Protein AF-A0A5Q4H325-F1 (afdb_monomer)

Nearest PDB structures (foldseek):
  3na7-assembly1_A  TM=5.866E-01  e=1.255E+00  Helicobacter pylori NCTC 11638
  4ilo-assembly1_A  TM=4.856E-01  e=7.295E-01  Chlamydia trachomatis L2/434/Bu
  8qbr-assembly1_A  TM=2.752E-01  e=8.131E-01  Nostoc punctiforme
  7zly-assembly1_A  TM=3.468E-01  e=6.054E+00  Homo sapiens

Secondary structure (DSSP, 8-state):
--------PPP--------------TTSSGGGTSSSS--BGGG--HHHHHHHHHHHHHHHHHHHHHHHHHHHHHHHHHHHHHH--SHHHHHHHHHHHHHHHHHHHHHHHHHHHHHHHHHHHHHHHHHHHTHHHHHHTT-HHHHTTSBHHHHHHHHHHHHHSSS--TTSHHHHHHHSTT---------STHHHHHHHHHHHHHHHHHHHHHHHHHHHHHHHHHHHHHHHHHHHHHHHHHHHHT----PPPP-PPPPPPPPP--

Sequence (262 aa):
MVLDSFRFREPISNAAFPQFSEGCVTMGLLSNLFGKKQRTLKDLTTDDLRREQLGLQQEQLRLDRELERLDKDESQLKNEYAEASTPTQKKSIARKIQDLRTRRLGAETRVSYLQKMLRSVNGFLLIKENMAFFDKMGVASALARMDMSEIEAFINDATVEGALQQDKLAALLQAVDDGVTTISESATDGSLDELMAELDGEVTQQTVSAGTETDRDLSEVMSELDAAISHGAQAARQAQGQRPPVAARPTTPPATEPEKEG

Radius of gyration: 35.62 Å; Cα contacts (8 Å, |Δi|>4): 91; chains: 1; bounding box: 96×87×91 Å

pLDDT: mean 72.02, std 18.93, range [36.84, 98.12]

Foldseek 3Di:
DDDDDPPDDDDDPDDPDPPPPPPPVPVPLCCVVPNDDQDFLVNDDLVSLVVVLVVLVVVLVVLVVVLVVLVVVLVVLLVVLLVDPDPVSNLVSLVVNVVSVVVNVVSVVVNVVSVLVSQLSVLSSVCVVCLVVCVVVVNNVVSRPDTSVRSSVVSCVVVVVVDDDPPCVVVVVVVVVVDDDDDDDDDDPVVSVVSSVVSVVVSVVVVVVVVPPVVVVVVVVVVVVVVVVVVVVVVVVVVVVPDDPDDDDDDDDDDDDDDDDD

Solvent-accessible surface area (backbone atoms only — not comparable to full-atom values): 16160 Å² total; per-residue (Å²): 142,86,82,87,83,81,79,80,76,77,78,80,74,80,71,77,72,76,80,72,73,83,71,83,61,78,75,61,63,56,46,73,71,70,40,98,56,93,49,37,61,76,80,57,53,73,65,59,48,53,52,48,47,52,51,51,50,54,52,44,55,51,46,52,54,50,46,57,48,51,55,51,54,44,54,50,48,52,52,52,38,67,69,42,89,44,73,69,56,32,53,57,42,51,50,53,44,52,54,49,54,55,52,43,52,56,47,53,53,50,45,56,52,48,53,53,50,48,50,47,45,51,45,52,48,53,52,60,77,40,39,76,56,29,51,75,70,67,47,37,72,56,59,55,68,38,47,56,67,58,51,42,50,51,47,48,54,62,61,74,55,80,60,96,63,87,78,54,66,70,57,51,69,68,56,62,81,79,67,88,84,88,89,88,85,90,89,58,84,73,57,57,62,54,48,49,53,52,51,56,49,50,49,54,52,53,55,54,54,66,68,56,49,69,73,51,53,56,58,51,53,50,53,52,50,53,52,52,53,53,50,52,55,52,53,53,53,55,56,66,75,64,67,72,83,81,75,82,79,83,86,81,82,87,84,83,83,84,81,90,83,131

Mean predicted aligned error: 17.65 Å

Structure (mmCIF, N/CA/C/O backbone):
data_AF-A0A5Q4H325-F1
#
_entry.id   AF-A0A5Q4H325-F1
#
loop_
_atom_site.group_PDB
_atom_site.id
_atom_site.type_symbol
_atom_site.label_atom_id
_atom_site.label_alt_id
_atom_site.label_comp_id
_atom_site.label_asym_id
_atom_site.label_entity_id
_atom_site.label_seq_id
_atom_site.pdbx_PDB_ins_code
_atom_site.Cartn_x
_atom_site.Cartn_y
_atom_site.Cartn_z
_atom_site.occupancy
_atom_site.B_iso_or_equiv
_atom_site.auth_seq_id
_atom_site.auth_comp_id
_atom_site.auth_asym_id
_atom_site.auth_atom_id
_atom_site.pdbx_PDB_model_num
ATOM 1 N N . MET A 1 1 ? -25.903 -18.027 53.099 1.00 45.84 1 MET A N 1
ATOM 2 C CA . MET A 1 1 ? -24.504 -18.460 52.910 1.00 45.84 1 MET A CA 1
ATOM 3 C C . MET A 1 1 ? -24.496 -19.553 51.855 1.00 45.84 1 MET A C 1
ATOM 5 O O . MET A 1 1 ? -24.744 -20.702 52.182 1.00 45.84 1 MET A O 1
ATOM 9 N N . VAL A 1 2 ? -24.316 -19.176 50.590 1.00 44.31 2 VAL A N 1
ATOM 10 C CA . VAL A 1 2 ? -24.057 -20.102 49.479 1.00 44.31 2 VAL A CA 1
ATOM 11 C C . VAL A 1 2 ? -22.873 -19.486 48.751 1.00 44.31 2 VAL A C 1
ATOM 13 O O . VAL A 1 2 ? -23.011 -18.459 48.093 1.00 44.31 2 VAL A O 1
ATOM 16 N N . LEU A 1 3 ? -21.697 -20.027 49.043 1.00 51.56 3 LEU A N 1
ATOM 17 C CA . LEU A 1 3 ? -20.430 -19.675 48.422 1.00 51.56 3 LEU A CA 1
ATOM 18 C C . LEU A 1 3 ? -20.169 -20.639 47.262 1.00 51.56 3 LEU A C 1
ATOM 20 O O . LEU A 1 3 ? -20.598 -21.789 47.293 1.00 51.56 3 LEU A O 1
ATOM 24 N N . ASP A 1 4 ? -19.408 -20.123 46.305 1.00 49.72 4 ASP A N 1
ATOM 25 C CA . ASP A 1 4 ? -18.628 -20.833 45.297 1.00 49.72 4 ASP A CA 1
ATOM 26 C C . ASP A 1 4 ? -19.334 -21.433 44.083 1.00 49.72 4 ASP A C 1
ATOM 28 O O . ASP A 1 4 ? -19.726 -22.594 44.017 1.00 49.72 4 ASP A O 1
ATOM 32 N N . SER A 1 5 ? -19.315 -20.631 43.018 1.00 47.16 5 SER A N 1
ATOM 33 C CA . SER A 1 5 ? -19.081 -21.110 41.653 1.00 47.16 5 SER A CA 1
ATOM 34 C C . SER A 1 5 ? -18.352 -20.030 40.843 1.00 47.16 5 SER A C 1
ATOM 36 O O . SER A 1 5 ? -18.839 -19.553 39.821 1.00 47.16 5 SER A O 1
ATOM 38 N N . PHE A 1 6 ? -17.165 -19.624 41.307 1.00 51.38 6 PHE A N 1
ATOM 39 C CA . PHE A 1 6 ? -16.204 -18.890 40.480 1.00 51.38 6 PHE A CA 1
ATOM 40 C C . PHE A 1 6 ? -15.550 -19.885 39.511 1.00 51.38 6 PHE A C 1
ATOM 42 O O . PHE A 1 6 ? -14.586 -20.572 39.843 1.00 51.38 6 PHE A O 1
ATOM 49 N N . ARG A 1 7 ? -16.111 -20.000 38.301 1.00 49.94 7 ARG A N 1
ATOM 50 C CA . ARG A 1 7 ? -15.467 -20.712 37.192 1.00 49.94 7 ARG A CA 1
ATOM 51 C C . ARG A 1 7 ? -14.241 -19.917 36.747 1.00 49.94 7 ARG A C 1
ATOM 53 O O . ARG A 1 7 ? -14.353 -18.910 36.054 1.00 49.94 7 ARG A O 1
ATOM 60 N N . PHE A 1 8 ? -13.080 -20.391 37.179 1.00 51.56 8 PHE A N 1
ATOM 61 C CA . PHE A 1 8 ? -11.765 -19.962 36.727 1.00 51.56 8 PHE A CA 1
ATOM 62 C C . PHE A 1 8 ? -11.641 -20.293 35.230 1.00 51.56 8 PHE A C 1
ATOM 64 O O . PHE A 1 8 ? -11.564 -21.457 34.842 1.00 51.56 8 PHE A O 1
ATOM 71 N N . ARG A 1 9 ? -11.734 -19.264 34.383 1.00 50.47 9 ARG A N 1
ATOM 72 C CA . ARG A 1 9 ? -11.561 -19.351 32.928 1.00 50.47 9 ARG A CA 1
ATOM 73 C C . ARG A 1 9 ? -10.075 -19.589 32.660 1.00 50.47 9 ARG A C 1
ATOM 75 O O . ARG A 1 9 ? -9.246 -18.791 33.091 1.00 50.47 9 ARG A O 1
ATOM 82 N N . GLU A 1 10 ? -9.752 -20.710 32.021 1.00 48.09 10 GLU A N 1
ATOM 83 C CA . GLU A 1 10 ? -8.377 -21.102 31.710 1.00 48.09 10 GLU A CA 1
ATOM 84 C C . GLU A 1 10 ? -7.638 -20.005 30.920 1.00 48.09 10 GLU A C 1
ATOM 86 O O . GLU A 1 10 ? -8.245 -19.348 30.065 1.00 48.09 10 GLU A O 1
ATOM 91 N N . PRO A 1 11 ? -6.335 -19.791 31.182 1.00 53.06 11 PRO A N 1
ATOM 92 C CA . PRO A 1 11 ? -5.521 -18.898 30.377 1.00 53.06 11 PRO A CA 1
ATOM 93 C C . PRO A 1 11 ? -5.410 -19.477 28.967 1.00 53.06 11 PRO A C 1
ATOM 95 O O . PRO A 1 11 ? -4.981 -20.615 28.782 1.00 53.06 11 PRO A O 1
ATOM 98 N N . ILE A 1 12 ? -5.810 -18.679 27.977 1.00 56.75 12 ILE A N 1
ATOM 99 C CA . ILE A 1 12 ? -5.667 -18.997 26.558 1.00 56.75 12 ILE A CA 1
ATOM 100 C C . ILE A 1 12 ? -4.198 -19.341 26.322 1.00 56.75 12 ILE A C 1
ATOM 102 O O . ILE A 1 12 ? -3.308 -18.502 26.477 1.00 56.75 12 ILE A O 1
ATOM 106 N N . SER A 1 13 ? -3.974 -20.618 26.020 1.00 46.94 13 SER A N 1
ATOM 107 C CA . SER A 1 13 ? -2.679 -21.176 25.681 1.00 46.94 13 SER A CA 1
ATOM 108 C C . SER A 1 13 ? -2.047 -20.319 24.593 1.00 46.94 13 SER A C 1
ATOM 110 O O . SER A 1 13 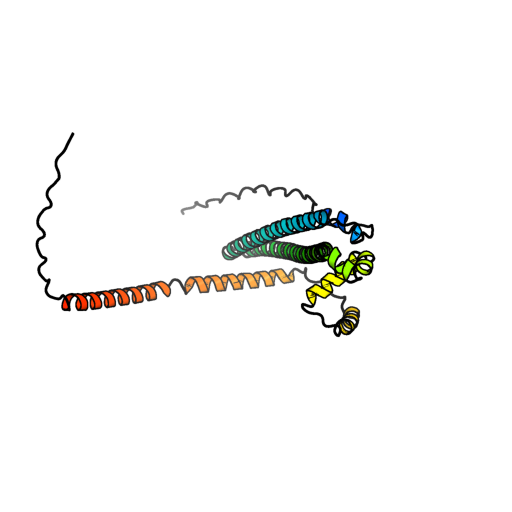? -2.670 -20.029 23.571 1.00 46.94 13 SER A O 1
ATOM 112 N N . ASN A 1 14 ? -0.825 -19.886 24.880 1.00 47.53 14 ASN A N 1
ATOM 113 C CA . ASN A 1 14 ? 0.045 -19.072 24.056 1.00 47.53 14 ASN A CA 1
ATOM 114 C C . ASN A 1 14 ? 0.207 -19.761 22.692 1.00 47.53 14 ASN A C 1
ATOM 116 O O . ASN A 1 14 ? 1.053 -20.641 22.527 1.00 47.53 14 ASN A O 1
ATOM 120 N N . ALA A 1 15 ? -0.670 -19.427 21.742 1.00 43.47 15 ALA A N 1
ATOM 121 C CA . ALA A 1 15 ? -0.578 -19.907 20.379 1.00 43.47 15 ALA A CA 1
ATOM 122 C C . ALA A 1 15 ? 0.782 -19.458 19.861 1.00 43.47 15 ALA A C 1
ATOM 124 O O . ALA A 1 15 ? 1.070 -18.262 19.808 1.00 43.47 15 ALA A O 1
ATOM 125 N N . ALA A 1 16 ? 1.628 -20.443 19.567 1.00 42.81 16 ALA A N 1
ATOM 126 C CA . ALA A 1 16 ? 2.930 -20.255 18.973 1.00 42.81 16 ALA A CA 1
ATOM 127 C C . ALA A 1 16 ? 2.788 -19.263 17.818 1.00 42.81 16 ALA A C 1
ATOM 129 O O . ALA A 1 16 ? 2.210 -19.583 16.778 1.00 42.81 16 ALA A O 1
ATOM 130 N N . PHE A 1 17 ? 3.279 -18.041 18.041 1.00 42.19 17 PHE A N 1
ATOM 131 C CA . PHE A 1 17 ? 3.489 -17.081 16.976 1.00 42.19 17 PHE A CA 1
ATOM 132 C C . PHE A 1 17 ? 4.290 -17.826 15.910 1.00 42.19 17 PHE A C 1
ATOM 134 O O . PHE A 1 17 ? 5.379 -18.318 16.233 1.00 42.19 17 PHE A O 1
ATOM 141 N N . PRO A 1 18 ? 3.777 -17.976 14.676 1.00 40.38 18 PRO A N 1
ATOM 142 C CA . PRO A 1 18 ? 4.607 -18.479 13.605 1.00 40.38 18 PRO A CA 1
ATOM 143 C C . PRO A 1 18 ? 5.805 -17.541 13.556 1.00 40.38 18 PRO A C 1
ATOM 145 O O . PRO A 1 18 ? 5.645 -16.331 13.378 1.00 40.38 18 PRO A O 1
ATOM 148 N N . GLN A 1 19 ? 6.991 -18.097 13.802 1.00 40.69 19 GLN A N 1
ATOM 149 C CA . GLN A 1 19 ? 8.242 -17.446 13.469 1.00 40.69 19 GLN A CA 1
ATOM 150 C C . GLN A 1 19 ? 8.173 -17.211 11.964 1.00 40.69 19 GLN A C 1
ATOM 152 O O . GLN A 1 19 ? 8.487 -18.091 11.164 1.00 40.69 19 GLN A O 1
ATOM 157 N N . PHE A 1 20 ? 7.659 -16.044 11.580 1.00 38.12 20 PHE A N 1
ATOM 158 C CA . PHE A 1 20 ? 7.877 -15.491 10.265 1.00 38.12 20 PHE A CA 1
ATOM 159 C C . PHE A 1 20 ? 9.385 -15.380 10.174 1.00 38.12 20 PHE A C 1
ATOM 161 O O . PHE A 1 20 ? 9.987 -14.506 10.793 1.00 38.12 20 PHE A O 1
ATOM 168 N N . SER A 1 21 ? 9.998 -16.347 9.490 1.00 37.94 21 SER A N 1
ATOM 169 C CA . SER A 1 21 ? 11.382 -16.230 9.091 1.00 37.94 21 SER A CA 1
ATOM 170 C C . SER A 1 21 ? 11.484 -14.876 8.413 1.00 37.94 21 SER A C 1
ATOM 172 O O . SER A 1 21 ? 10.824 -14.650 7.394 1.00 37.94 21 SER A O 1
ATOM 174 N N . GLU A 1 22 ? 12.264 -13.982 9.007 1.00 41.25 22 GLU A N 1
ATOM 175 C CA . GLU A 1 22 ? 12.741 -12.755 8.396 1.00 41.25 22 GLU A CA 1
ATOM 176 C C . GLU A 1 22 ? 13.639 -13.141 7.214 1.00 41.25 22 GLU A C 1
ATOM 178 O O . GLU A 1 22 ? 14.857 -12.986 7.213 1.00 41.25 22 GLU A O 1
ATOM 183 N N . GLY A 1 23 ? 13.022 -13.702 6.178 1.00 39.81 23 GLY A N 1
ATOM 184 C CA . GLY A 1 23 ? 13.547 -13.674 4.839 1.00 39.81 23 GLY A CA 1
ATOM 185 C C . GLY A 1 23 ? 13.467 -12.225 4.406 1.00 39.81 23 GLY A C 1
ATOM 186 O O . GLY A 1 23 ? 12.484 -11.803 3.804 1.00 39.81 23 GLY A O 1
ATOM 187 N N . CYS A 1 24 ? 14.503 -11.462 4.742 1.00 39.94 24 CYS A N 1
ATOM 188 C CA . CYS A 1 24 ? 14.880 -10.236 4.061 1.00 39.94 24 CYS A CA 1
ATOM 189 C C . CYS A 1 24 ? 15.140 -10.580 2.579 1.00 39.94 24 CYS A C 1
ATOM 191 O O . CYS A 1 24 ? 16.276 -10.733 2.144 1.00 39.94 24 CYS A O 1
ATOM 193 N N . VAL A 1 25 ? 14.072 -10.822 1.814 1.00 46.31 25 VAL A N 1
ATOM 194 C CA . VAL A 1 25 ? 14.118 -11.153 0.380 1.00 46.31 25 VAL A CA 1
ATOM 195 C C . VAL A 1 25 ? 13.892 -9.892 -0.464 1.00 46.31 25 VAL A C 1
ATOM 197 O O . VAL A 1 25 ? 14.262 -9.845 -1.632 1.00 46.31 25 VAL A O 1
ATOM 200 N N . THR A 1 26 ? 13.376 -8.812 0.122 1.00 47.59 26 THR A N 1
ATOM 201 C CA . THR A 1 26 ? 12.866 -7.658 -0.63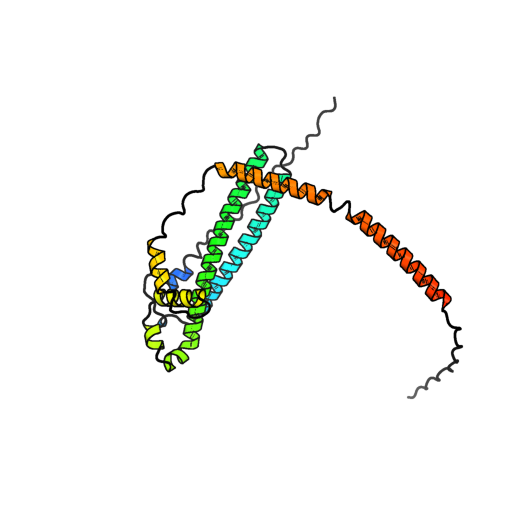4 1.00 47.59 26 THR A CA 1
ATOM 202 C C . THR A 1 26 ? 13.876 -6.545 -0.908 1.00 47.59 26 THR A C 1
ATOM 204 O O . THR A 1 26 ? 13.656 -5.753 -1.815 1.00 47.59 26 THR A O 1
ATOM 207 N N . MET A 1 27 ? 15.031 -6.508 -0.235 1.00 49.75 27 MET A N 1
ATOM 208 C CA . MET A 1 27 ? 16.091 -5.530 -0.554 1.00 49.75 27 MET A CA 1
ATOM 209 C C . MET A 1 27 ? 17.055 -6.002 -1.666 1.00 49.75 27 MET A C 1
ATOM 211 O O . MET A 1 27 ? 17.893 -5.228 -2.136 1.00 49.75 27 MET A O 1
ATOM 215 N N . GLY A 1 28 ? 16.960 -7.268 -2.097 1.00 46.56 28 GLY A N 1
ATOM 216 C CA . GLY A 1 28 ? 17.904 -7.908 -3.029 1.00 46.56 28 GLY A CA 1
ATOM 217 C C . GLY A 1 28 ? 17.515 -7.894 -4.513 1.00 46.56 28 GLY A C 1
ATOM 218 O O . GLY A 1 28 ? 18.368 -8.137 -5.365 1.00 46.56 28 GLY A O 1
ATOM 219 N N . LEU A 1 29 ? 16.244 -7.643 -4.844 1.00 52.00 29 LEU A N 1
ATOM 220 C CA . LEU A 1 29 ? 15.755 -7.757 -6.227 1.00 52.00 29 LEU A CA 1
ATOM 221 C C . LEU A 1 29 ? 16.108 -6.517 -7.061 1.00 52.00 29 LEU A C 1
ATOM 223 O O . LEU A 1 29 ? 16.758 -6.624 -8.100 1.00 52.00 29 LEU A O 1
ATOM 227 N N . LEU A 1 30 ? 15.850 -5.326 -6.524 1.00 52.78 30 LEU A N 1
ATOM 228 C CA . LEU A 1 30 ? 16.148 -4.068 -7.212 1.00 52.78 30 LEU A CA 1
ATOM 229 C C . LEU A 1 30 ? 17.603 -3.630 -7.088 1.00 52.78 30 LEU A C 1
ATOM 231 O O . LEU A 1 30 ? 18.100 -2.914 -7.950 1.00 52.78 30 LEU A O 1
ATOM 235 N N . SER A 1 31 ? 18.334 -4.093 -6.074 1.00 55.50 31 SER A N 1
ATOM 236 C CA . SER A 1 31 ? 19.778 -3.845 -5.979 1.00 55.50 31 SER A CA 1
ATOM 237 C C . SER A 1 31 ? 20.565 -4.532 -7.102 1.00 55.50 31 SER A C 1
ATOM 239 O O . SER A 1 31 ? 21.676 -4.111 -7.408 1.00 55.50 31 SER A O 1
ATOM 241 N N . ASN A 1 32 ? 19.984 -5.512 -7.798 1.00 57.19 32 ASN A N 1
ATOM 242 C CA . ASN A 1 32 ? 20.577 -6.076 -9.012 1.00 57.19 32 ASN A CA 1
ATOM 243 C C . ASN A 1 32 ? 20.232 -5.294 -10.291 1.00 57.19 32 ASN A C 1
ATOM 245 O O . ASN A 1 32 ? 20.981 -5.373 -11.267 1.00 57.19 32 ASN A O 1
ATOM 249 N N . LEU A 1 33 ? 19.136 -4.531 -10.281 1.00 58.84 33 LEU A N 1
ATOM 250 C CA . LEU A 1 33 ? 18.665 -3.707 -11.399 1.00 58.84 33 LEU A CA 1
ATOM 251 C C . LEU A 1 33 ? 19.206 -2.269 -11.345 1.00 58.84 33 LEU A C 1
ATOM 253 O O . LEU A 1 33 ? 19.631 -1.742 -12.369 1.00 58.84 33 LEU A O 1
ATOM 257 N N . PHE A 1 34 ? 19.278 -1.688 -10.147 1.00 59.38 34 PHE A N 1
ATOM 258 C CA . PH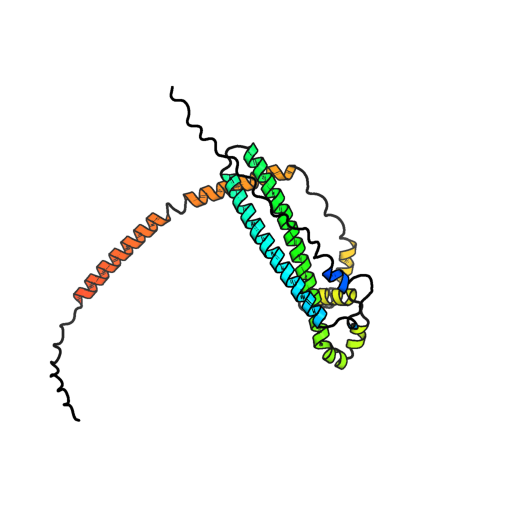E A 1 34 ? 19.684 -0.304 -9.871 1.00 59.38 34 PHE A CA 1
ATOM 259 C C . PHE A 1 34 ? 20.952 -0.193 -9.001 1.00 59.38 34 PHE A C 1
ATOM 261 O O . PHE A 1 34 ? 21.350 0.899 -8.599 1.00 59.38 34 PHE A O 1
ATOM 268 N N . GLY A 1 35 ? 21.606 -1.302 -8.644 1.00 55.88 35 GLY A N 1
ATOM 269 C CA . GLY A 1 35 ? 22.767 -1.252 -7.753 1.00 55.88 35 GLY A CA 1
ATOM 270 C C . GLY A 1 35 ? 24.055 -0.790 -8.431 1.00 55.88 35 GLY A C 1
ATOM 271 O O . GLY A 1 35 ? 24.443 -1.364 -9.440 1.00 55.88 35 GLY A O 1
ATOM 272 N N . LYS A 1 36 ? 24.742 0.174 -7.787 1.00 54.69 36 LYS A N 1
ATOM 273 C CA . LYS A 1 36 ? 26.154 0.661 -7.854 1.00 54.69 36 LYS A CA 1
ATOM 274 C C . LYS A 1 36 ? 26.867 0.833 -9.208 1.00 54.69 36 LYS A C 1
ATOM 276 O O . LYS A 1 36 ? 27.845 1.573 -9.264 1.00 54.69 36 LYS A O 1
ATOM 281 N N . LYS A 1 37 ? 26.442 0.184 -10.284 1.00 58.38 37 LYS A N 1
ATOM 282 C CA . LYS A 1 37 ? 26.903 0.406 -11.651 1.00 58.38 37 LYS A CA 1
ATOM 283 C C . LYS A 1 37 ? 25.748 1.047 -12.398 1.00 58.38 37 LYS A C 1
ATOM 285 O O . LYS A 1 37 ? 24.668 0.469 -12.428 1.00 58.38 37 LYS A O 1
ATOM 290 N N . GLN A 1 38 ? 26.001 2.214 -12.981 1.00 63.03 38 GLN A N 1
ATOM 291 C CA . GLN A 1 38 ? 25.084 2.907 -13.882 1.00 63.03 38 GLN A CA 1
ATOM 292 C C . GLN A 1 38 ? 24.761 1.981 -15.063 1.00 63.03 38 GLN A C 1
ATOM 294 O O . GLN A 1 38 ? 25.502 1.938 -16.045 1.00 63.03 38 GLN A O 1
ATOM 299 N N . ARG A 1 39 ? 23.726 1.146 -14.922 1.00 69.88 39 ARG A N 1
ATOM 300 C CA . ARG A 1 39 ? 23.228 0.305 -16.009 1.00 69.88 39 ARG A CA 1
ATOM 301 C C . ARG A 1 39 ? 22.447 1.198 -16.949 1.00 69.88 39 ARG A C 1
ATOM 303 O O . ARG A 1 39 ? 21.641 2.017 -16.515 1.00 69.88 39 ARG A O 1
ATOM 310 N N . THR A 1 40 ? 22.704 1.032 -18.234 1.00 76.56 40 THR A N 1
ATOM 311 C CA . THR A 1 40 ? 21.966 1.753 -19.265 1.00 76.56 40 THR A CA 1
ATOM 312 C C . THR A 1 40 ? 20.776 0.922 -19.715 1.00 76.56 40 THR A C 1
ATOM 314 O O . THR A 1 40 ? 20.748 -0.301 -19.547 1.00 76.56 40 THR A O 1
ATOM 317 N N . LEU A 1 41 ? 19.810 1.562 -20.373 1.00 74.56 41 LEU A N 1
ATOM 318 C CA . LEU A 1 41 ? 18.655 0.876 -20.950 1.00 74.56 41 LEU A CA 1
ATOM 319 C C . LEU A 1 41 ? 19.068 -0.290 -21.874 1.00 74.56 41 LEU A C 1
ATOM 321 O O . LEU A 1 41 ? 18.334 -1.262 -22.018 1.00 74.56 41 LEU A O 1
ATOM 325 N N . LYS A 1 42 ? 20.253 -0.241 -22.493 1.00 78.31 42 LYS A N 1
ATOM 326 C CA . LYS A 1 42 ? 20.770 -1.308 -23.365 1.00 78.31 42 LYS A CA 1
ATOM 327 C C . LYS A 1 42 ? 21.068 -2.614 -22.636 1.00 78.31 42 LYS A C 1
ATOM 329 O O . LYS A 1 42 ? 20.844 -3.668 -23.222 1.00 78.31 42 LYS A O 1
ATOM 334 N N . ASP A 1 43 ? 21.505 -2.541 -21.384 1.00 82.06 43 ASP A N 1
ATOM 335 C CA . ASP A 1 43 ? 21.924 -3.707 -20.597 1.00 82.06 43 ASP A CA 1
ATOM 336 C C . ASP A 1 43 ? 20.733 -4.526 -20.075 1.00 82.06 43 ASP A C 1
ATOM 338 O O . ASP A 1 43 ? 20.904 -5.627 -19.557 1.00 82.06 43 ASP A O 1
ATOM 342 N N . LEU A 1 44 ? 19.519 -3.986 -20.207 1.00 83.56 44 LEU A N 1
ATOM 343 C CA . LEU A 1 44 ? 18.280 -4.583 -19.724 1.00 83.56 44 LEU A CA 1
ATOM 344 C C . LEU A 1 44 ? 17.576 -5.375 -20.813 1.00 83.56 44 LEU A C 1
ATOM 346 O O . LEU A 1 44 ? 17.233 -4.839 -21.874 1.00 83.56 44 LEU A O 1
ATOM 350 N N . THR A 1 45 ? 17.307 -6.645 -20.530 1.00 89.75 45 THR A N 1
ATOM 351 C CA . THR A 1 45 ? 16.451 -7.464 -21.387 1.00 89.75 45 THR A CA 1
ATOM 352 C C . THR A 1 45 ? 14.979 -7.251 -21.027 1.00 89.75 45 THR A C 1
ATOM 354 O O . THR A 1 45 ? 14.634 -6.884 -19.902 1.00 89.75 45 THR A O 1
ATOM 357 N N . THR A 1 46 ? 14.085 -7.473 -21.992 1.00 91.94 46 THR A N 1
ATOM 358 C CA . THR A 1 46 ? 12.633 -7.450 -21.744 1.00 91.94 46 THR A CA 1
ATOM 359 C C . THR A 1 46 ? 12.213 -8.518 -20.739 1.00 91.94 46 THR A C 1
ATOM 361 O O . THR A 1 46 ? 11.284 -8.301 -19.966 1.00 91.94 46 THR A O 1
ATOM 364 N N . ASP A 1 47 ? 12.909 -9.654 -20.727 1.00 91.56 47 ASP A N 1
ATOM 365 C CA . ASP A 1 47 ? 12.607 -10.771 -19.836 1.00 91.56 47 ASP A CA 1
ATOM 366 C C . ASP A 1 47 ? 12.984 -10.450 -18.386 1.00 91.56 47 ASP A C 1
ATOM 368 O O . ASP A 1 47 ? 12.209 -10.755 -17.479 1.00 91.56 47 ASP A O 1
ATOM 372 N N . ASP A 1 48 ? 14.104 -9.752 -18.163 1.00 89.75 48 ASP A N 1
ATOM 373 C CA . ASP A 1 48 ? 14.485 -9.262 -16.831 1.00 89.75 48 ASP A CA 1
ATOM 374 C C . ASP A 1 48 ? 13.441 -8.280 -16.280 1.00 89.75 48 ASP A C 1
ATOM 376 O O . ASP A 1 48 ? 13.027 -8.399 -15.126 1.00 89.75 48 ASP A O 1
ATOM 380 N N . LEU A 1 49 ? 12.960 -7.351 -17.116 1.00 89.69 49 LEU A N 1
ATOM 381 C CA . LEU A 1 49 ? 11.924 -6.388 -16.726 1.00 89.69 49 LEU A CA 1
ATOM 382 C C . LEU A 1 49 ? 10.587 -7.073 -16.404 1.00 89.69 49 LEU A C 1
ATOM 384 O O . LEU A 1 49 ? 9.946 -6.725 -15.415 1.00 89.69 49 LEU A O 1
ATOM 388 N N . ARG A 1 50 ? 10.172 -8.074 -17.194 1.00 92.94 50 ARG A N 1
ATOM 389 C CA . ARG A 1 50 ? 8.950 -8.858 -16.921 1.00 92.94 50 ARG A CA 1
ATOM 390 C C . ARG A 1 50 ? 9.072 -9.693 -15.652 1.00 92.94 50 ARG A C 1
ATOM 392 O O . ARG A 1 50 ? 8.112 -9.801 -14.891 1.00 92.94 50 ARG A O 1
ATOM 399 N N . ARG A 1 51 ? 10.248 -10.274 -15.405 1.00 93.69 51 ARG A N 1
ATOM 400 C CA . ARG A 1 51 ? 10.521 -11.013 -14.170 1.00 93.69 51 ARG A CA 1
ATOM 401 C C . ARG A 1 51 ? 10.412 -10.101 -12.951 1.00 93.69 51 ARG A C 1
ATOM 403 O O . ARG A 1 51 ? 9.790 -10.497 -11.968 1.00 93.69 51 ARG A O 1
ATOM 410 N N . GLU A 1 52 ? 10.978 -8.899 -13.025 1.00 90.69 52 GLU A N 1
ATOM 411 C CA . GLU A 1 52 ? 10.882 -7.927 -11.936 1.00 90.69 52 GLU A CA 1
ATOM 412 C C . GLU A 1 52 ? 9.442 -7.457 -11.726 1.00 90.69 52 GLU A C 1
ATOM 414 O O . GLU A 1 52 ? 8.957 -7.452 -10.599 1.00 90.69 52 GLU A O 1
ATOM 419 N N . GLN A 1 53 ? 8.723 -7.143 -12.808 1.00 92.81 53 GLN A N 1
ATOM 420 C CA . GLN A 1 53 ? 7.306 -6.781 -12.751 1.00 92.81 53 GLN A CA 1
ATOM 421 C C . GLN A 1 53 ? 6.488 -7.843 -12.002 1.00 92.81 53 GLN A C 1
ATOM 423 O O . GLN A 1 53 ? 5.707 -7.507 -11.113 1.00 92.81 53 GLN A O 1
ATOM 428 N N . LEU A 1 54 ? 6.699 -9.125 -12.322 1.00 95.00 54 LEU A N 1
ATOM 429 C CA . LEU A 1 54 ? 6.016 -10.230 -11.652 1.00 95.00 54 LEU A CA 1
ATOM 430 C C . LEU A 1 54 ? 6.396 -10.324 -10.167 1.00 95.00 54 LEU A C 1
ATOM 432 O O . LEU A 1 54 ? 5.524 -10.544 -9.328 1.00 95.00 54 LEU A O 1
ATOM 436 N N . GLY A 1 55 ? 7.676 -10.136 -9.832 1.00 93.06 55 GLY A N 1
ATOM 437 C CA . GLY A 1 55 ? 8.148 -10.110 -8.445 1.00 93.06 55 GLY A CA 1
ATOM 438 C C . GLY A 1 55 ? 7.499 -8.988 -7.630 1.00 93.06 55 GLY A C 1
ATOM 439 O O . GLY A 1 55 ? 6.973 -9.236 -6.544 1.00 93.06 55 GLY A O 1
ATOM 440 N N . LEU A 1 56 ? 7.450 -7.776 -8.188 1.00 92.81 56 LEU A N 1
ATOM 441 C CA . LEU A 1 56 ? 6.805 -6.618 -7.567 1.00 92.81 56 LEU A CA 1
ATOM 442 C C . LEU A 1 56 ? 5.293 -6.825 -7.382 1.00 92.81 56 LEU A C 1
ATOM 444 O O . LEU A 1 56 ? 4.757 -6.482 -6.330 1.00 92.81 56 LEU A O 1
ATOM 448 N N . GLN A 1 57 ? 4.605 -7.432 -8.357 1.00 95.06 57 GLN A N 1
ATOM 449 C CA . GLN A 1 57 ? 3.178 -7.768 -8.247 1.00 95.06 57 GLN A CA 1
ATOM 450 C C . GLN A 1 57 ? 2.904 -8.805 -7.152 1.00 95.06 57 GLN A C 1
ATOM 452 O O . GLN A 1 57 ? 1.947 -8.667 -6.391 1.00 95.06 57 GLN A O 1
ATOM 457 N N . GLN A 1 58 ? 3.735 -9.845 -7.051 1.00 96.50 58 GLN A N 1
ATOM 458 C CA . GLN A 1 58 ? 3.600 -10.854 -5.998 1.00 96.50 58 GLN A CA 1
ATOM 459 C C . GLN A 1 58 ? 3.804 -10.248 -4.609 1.00 96.50 58 GLN A C 1
ATOM 461 O O . GLN A 1 58 ? 3.058 -10.569 -3.683 1.00 96.50 58 GLN A O 1
ATOM 466 N N . GLU A 1 59 ? 4.779 -9.353 -4.473 1.00 94.06 59 GLU A N 1
ATOM 467 C CA . GLU A 1 59 ? 5.039 -8.660 -3.216 1.00 94.06 59 GLU A CA 1
ATOM 468 C C . GLU A 1 59 ? 3.908 -7.689 -2.852 1.00 94.06 59 GLU A C 1
ATOM 470 O O . GLU A 1 59 ? 3.502 -7.632 -1.691 1.00 94.06 59 GLU A O 1
ATOM 475 N N . GLN A 1 60 ? 3.329 -6.994 -3.836 1.00 94.19 60 GLN A N 1
ATOM 476 C CA . GLN A 1 60 ? 2.138 -6.171 -3.619 1.00 94.19 60 GLN A CA 1
ATOM 477 C C . GLN A 1 60 ? 0.976 -7.023 -3.090 1.00 94.19 60 GLN A C 1
ATOM 479 O O . GLN A 1 60 ? 0.429 -6.715 -2.036 1.00 94.19 60 GLN A O 1
ATOM 484 N N . LEU A 1 61 ? 0.675 -8.156 -3.738 1.00 97.12 61 LEU A N 1
ATOM 485 C CA . LEU A 1 61 ? -0.364 -9.087 -3.276 1.00 97.12 61 LEU A CA 1
ATOM 486 C C . LEU A 1 61 ? -0.092 -9.623 -1.863 1.00 97.12 61 LEU A C 1
ATOM 488 O O . LEU A 1 61 ? -1.027 -9.903 -1.110 1.00 97.12 61 LEU A O 1
ATOM 492 N N . ARG A 1 62 ? 1.181 -9.805 -1.493 1.00 97.31 62 ARG A N 1
ATOM 493 C CA . ARG A 1 62 ? 1.571 -10.213 -0.139 1.00 97.31 62 ARG A CA 1
ATOM 494 C C . ARG A 1 62 ? 1.222 -9.129 0.882 1.00 97.31 62 ARG A C 1
ATOM 496 O O . ARG A 1 62 ? 0.657 -9.465 1.921 1.00 97.31 62 ARG A O 1
ATOM 503 N N . LEU A 1 63 ? 1.541 -7.866 0.593 1.00 94.88 63 LEU A N 1
ATOM 504 C CA . LEU A 1 63 ? 1.225 -6.737 1.472 1.00 94.88 63 LEU A CA 1
ATOM 505 C C . LEU A 1 63 ? -0.275 -6.449 1.543 1.00 94.88 63 LEU A C 1
ATOM 507 O O . LEU A 1 63 ? -0.766 -6.161 2.628 1.00 94.88 63 LEU A O 1
ATOM 511 N N . ASP A 1 64 ? -1.013 -6.597 0.445 1.00 96.50 64 ASP A N 1
ATOM 512 C CA . ASP A 1 64 ? -2.468 -6.409 0.442 1.00 96.50 64 ASP A CA 1
ATOM 513 C C . ASP A 1 64 ? -3.156 -7.417 1.382 1.00 96.50 64 ASP A C 1
ATOM 515 O O . ASP A 1 64 ? -4.030 -7.057 2.168 1.00 96.50 64 ASP A O 1
ATOM 519 N N . ARG A 1 65 ? -2.697 -8.678 1.391 1.00 97.88 65 ARG A N 1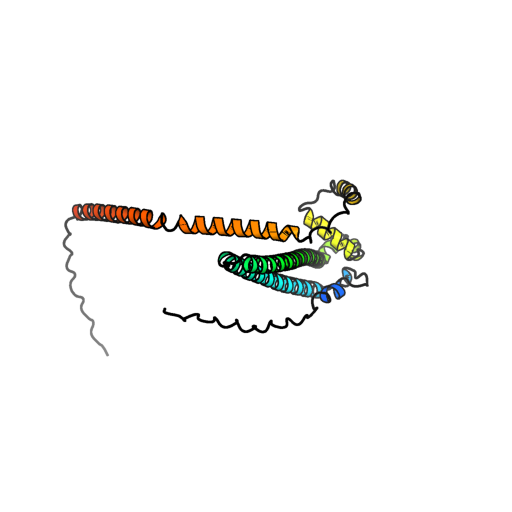
ATOM 520 C CA . ARG A 1 65 ? -3.166 -9.694 2.355 1.00 97.88 65 ARG A CA 1
ATOM 521 C C . ARG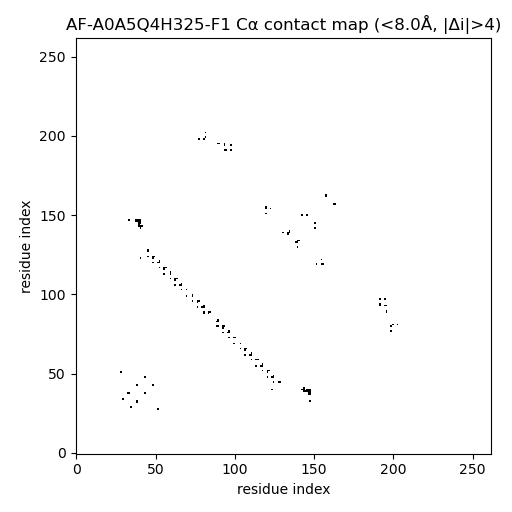 A 1 65 ? -2.752 -9.381 3.795 1.00 97.88 65 ARG A C 1
ATOM 523 O O . ARG A 1 65 ? -3.473 -9.726 4.728 1.00 97.88 65 ARG A O 1
ATOM 530 N N . GLU A 1 66 ? -1.572 -8.789 3.986 1.00 96.19 66 GLU A N 1
ATOM 531 C CA . GLU A 1 66 ? -1.093 -8.337 5.298 1.00 96.19 66 GLU A CA 1
ATOM 532 C C . GLU A 1 66 ? -1.994 -7.216 5.837 1.00 96.19 66 GLU A C 1
ATOM 534 O O . GLU A 1 66 ? -2.425 -7.301 6.984 1.00 96.19 66 GLU A O 1
ATOM 539 N N . LEU A 1 67 ? -2.352 -6.237 4.999 1.00 96.25 67 LEU A N 1
ATOM 540 C CA . LEU A 1 67 ? -3.291 -5.161 5.329 1.00 96.25 67 LEU A CA 1
ATOM 541 C C . LEU A 1 67 ? -4.677 -5.706 5.690 1.00 96.25 67 LEU A C 1
ATOM 543 O O . LEU A 1 67 ? -5.175 -5.408 6.771 1.00 96.25 67 LEU A O 1
ATOM 547 N N . GLU A 1 68 ? -5.243 -6.594 4.866 1.00 97.81 68 GLU A N 1
ATOM 548 C CA . GLU A 1 68 ? -6.554 -7.202 5.142 1.00 97.81 68 GLU A CA 1
ATOM 549 C C . GLU A 1 68 ? -6.569 -7.957 6.484 1.00 97.81 68 GLU A C 1
ATOM 551 O O . GLU A 1 68 ? -7.560 -7.948 7.219 1.00 97.81 68 GLU A O 1
ATOM 556 N N . ARG A 1 69 ? -5.461 -8.625 6.830 1.00 98.12 69 ARG A N 1
ATOM 557 C CA . ARG A 1 69 ? -5.316 -9.280 8.132 1.00 98.12 69 ARG A CA 1
ATOM 558 C C . ARG A 1 69 ? -5.250 -8.260 9.270 1.00 98.12 69 ARG A C 1
ATOM 560 O O . ARG A 1 69 ? -5.929 -8.462 10.273 1.00 98.12 69 ARG A O 1
ATOM 567 N N . LEU A 1 70 ? -4.454 -7.199 9.128 1.00 96.12 70 LEU A N 1
ATOM 568 C CA . LEU A 1 70 ? -4.337 -6.148 10.143 1.00 96.12 70 LEU A CA 1
ATOM 569 C C . LEU A 1 70 ? -5.690 -5.468 10.410 1.00 96.12 70 LEU A C 1
ATOM 571 O O . LEU A 1 70 ? -6.014 -5.229 11.570 1.00 96.12 70 LEU A O 1
ATOM 575 N N . ASP A 1 71 ? -6.504 -5.245 9.375 1.00 96.75 71 ASP A N 1
ATOM 576 C CA . ASP A 1 71 ? -7.848 -4.666 9.507 1.00 96.75 71 ASP A CA 1
ATOM 577 C C . ASP A 1 71 ? -8.809 -5.587 10.276 1.00 96.75 71 ASP A C 1
ATOM 579 O O . ASP A 1 71 ? -9.592 -5.135 11.121 1.00 96.75 71 ASP A O 1
ATOM 583 N N . LYS A 1 72 ? -8.738 -6.902 10.023 1.00 98.12 72 LYS A N 1
ATOM 584 C CA . LYS A 1 72 ? -9.514 -7.904 10.774 1.00 98.12 72 LYS A CA 1
ATOM 585 C C . LYS A 1 72 ? -9.085 -7.959 12.237 1.00 98.12 72 LYS A C 1
ATOM 587 O O . LYS A 1 72 ? -9.950 -7.966 13.112 1.00 98.12 72 LYS A O 1
ATOM 592 N N . ASP A 1 73 ? -7.779 -7.970 12.496 1.00 97.19 73 ASP A N 1
ATOM 593 C CA . ASP A 1 73 ? -7.218 -7.998 13.850 1.00 97.19 73 ASP A CA 1
ATOM 594 C C . ASP A 1 73 ? -7.597 -6.715 14.626 1.00 97.19 73 ASP A C 1
ATOM 596 O O . ASP A 1 73 ? -7.995 -6.786 15.789 1.00 97.19 73 ASP A O 1
ATOM 600 N N . GLU A 1 74 ? -7.561 -5.540 13.984 1.00 96.25 74 GLU A N 1
ATOM 601 C CA . GLU A 1 74 ? -8.017 -4.285 14.598 1.00 96.25 74 GLU A CA 1
ATOM 602 C C . GLU A 1 74 ? -9.515 -4.309 14.901 1.00 96.25 74 GLU A C 1
ATOM 604 O O . GLU A 1 74 ? -9.917 -3.940 16.004 1.00 96.25 74 GLU A O 1
ATOM 609 N N . SER A 1 75 ? -10.339 -4.788 13.967 1.00 96.19 75 SER A N 1
ATOM 610 C CA . SER A 1 75 ? -11.786 -4.915 14.178 1.00 96.19 75 SER A CA 1
ATOM 611 C C . SER A 1 75 ? -12.108 -5.831 15.367 1.00 96.19 75 SER A C 1
ATOM 613 O O . SER A 1 75 ? -12.984 -5.519 16.172 1.00 96.19 75 SER A O 1
ATOM 615 N N . GLN A 1 76 ? -11.371 -6.935 15.527 1.00 97.56 76 GLN A N 1
ATOM 616 C CA . GLN A 1 76 ? -11.499 -7.817 16.691 1.00 97.56 76 GLN A CA 1
ATOM 617 C C . GLN A 1 76 ? -11.111 -7.108 17.992 1.00 97.56 76 GLN A C 1
ATOM 619 O O . GLN A 1 76 ? -11.867 -7.165 18.959 1.00 97.56 76 GLN A O 1
ATOM 624 N N . LEU A 1 77 ? -9.987 -6.384 18.014 1.00 96.88 77 LEU A N 1
ATOM 625 C CA . LEU A 1 77 ? -9.571 -5.635 19.202 1.00 96.88 77 LEU A CA 1
ATOM 626 C C . LEU A 1 77 ? -10.542 -4.506 19.560 1.00 96.88 77 LEU A C 1
ATOM 628 O O . LEU A 1 77 ? -10.727 -4.232 20.743 1.00 96.88 77 LEU A O 1
ATOM 632 N N . LYS A 1 78 ? -11.181 -3.864 18.576 1.00 96.00 78 LYS A N 1
ATOM 633 C CA . LYS A 1 78 ? -12.241 -2.878 18.830 1.00 96.00 78 LYS A CA 1
ATOM 634 C C . LYS A 1 78 ? -13.447 -3.519 19.525 1.00 96.00 78 LYS A C 1
ATOM 636 O O . LYS A 1 78 ? -13.952 -2.960 20.496 1.00 96.00 78 LYS A O 1
ATOM 641 N N . ASN A 1 79 ? -13.848 -4.721 19.109 1.00 95.19 79 ASN A N 1
ATOM 642 C CA . ASN A 1 79 ? -14.907 -5.471 19.792 1.00 95.19 79 ASN A CA 1
ATOM 643 C C . ASN A 1 79 ? -14.489 -5.867 21.220 1.00 95.19 79 ASN A C 1
ATOM 645 O O . ASN A 1 79 ? -15.241 -5.642 22.166 1.00 95.19 79 ASN A O 1
ATOM 649 N N . GLU A 1 80 ? -13.263 -6.371 21.410 1.00 95.75 80 GLU A N 1
ATOM 650 C CA . GLU A 1 80 ? -12.727 -6.666 22.749 1.00 95.75 80 GLU A CA 1
ATOM 651 C C . GLU A 1 80 ? -12.673 -5.412 23.639 1.00 95.75 80 GLU A C 1
ATOM 653 O O . GLU A 1 80 ? -12.934 -5.486 24.841 1.00 95.75 80 GLU A O 1
ATOM 658 N N . TYR A 1 81 ? -12.342 -4.252 23.062 1.00 95.81 81 TYR A N 1
ATOM 659 C CA . TYR A 1 81 ? -12.330 -2.968 23.760 1.00 95.81 81 TYR A CA 1
ATOM 660 C C . TYR A 1 81 ? -13.734 -2.573 24.236 1.00 95.81 81 TYR A C 1
ATOM 662 O O . TYR A 1 81 ? -13.886 -2.110 25.369 1.00 95.81 81 TYR A O 1
ATOM 670 N N . ALA A 1 82 ? -14.753 -2.789 23.399 1.00 94.56 82 ALA A N 1
ATOM 671 C CA . ALA A 1 82 ? -16.152 -2.531 23.731 1.00 94.56 82 ALA A CA 1
ATOM 672 C C . ALA A 1 82 ? -16.651 -3.424 24.882 1.00 94.56 82 ALA A C 1
ATOM 674 O O . ALA A 1 82 ? -17.383 -2.963 25.758 1.00 94.56 82 ALA A O 1
ATOM 675 N N . GLU A 1 83 ? -16.221 -4.687 24.911 1.00 95.94 83 GLU A N 1
ATOM 676 C CA . GLU A 1 83 ? -16.582 -5.658 25.953 1.00 95.94 83 GLU A CA 1
ATOM 677 C C . GLU A 1 83 ? -15.789 -5.478 27.264 1.00 95.94 83 GLU A C 1
ATOM 679 O O . GLU A 1 83 ? -16.181 -5.988 28.321 1.00 95.94 83 GLU A O 1
ATOM 684 N N . ALA A 1 84 ? -14.665 -4.756 27.230 1.00 95.69 84 ALA A N 1
ATOM 685 C CA . ALA A 1 84 ? -13.780 -4.601 28.377 1.00 95.69 84 ALA A CA 1
ATOM 686 C C . ALA A 1 84 ? -14.426 -3.781 29.506 1.00 95.69 84 ALA A C 1
ATOM 688 O O . ALA A 1 84 ? -14.713 -2.590 29.379 1.00 95.69 84 ALA A O 1
ATOM 689 N N . SER A 1 85 ? -14.582 -4.409 30.674 1.00 92.31 85 SER A N 1
ATOM 690 C CA . SER A 1 85 ? -15.267 -3.796 31.821 1.00 92.31 85 SER A CA 1
ATOM 691 C C . SER A 1 85 ? -14.373 -2.890 32.671 1.00 92.31 85 SER A C 1
ATOM 693 O O . SER A 1 85 ? -14.878 -2.094 33.459 1.00 92.31 85 SER A O 1
ATOM 695 N N . THR A 1 86 ? -13.045 -3.024 32.569 1.00 95.88 86 THR A N 1
ATOM 696 C CA . THR A 1 86 ? -12.102 -2.287 33.427 1.00 95.88 86 THR A CA 1
ATOM 697 C C . THR A 1 86 ? -11.262 -1.284 32.631 1.00 95.88 86 THR A C 1
ATOM 699 O O . THR A 1 86 ? -10.836 -1.589 31.512 1.00 95.88 86 THR A O 1
ATOM 702 N N . PRO A 1 87 ? -10.936 -0.110 33.208 1.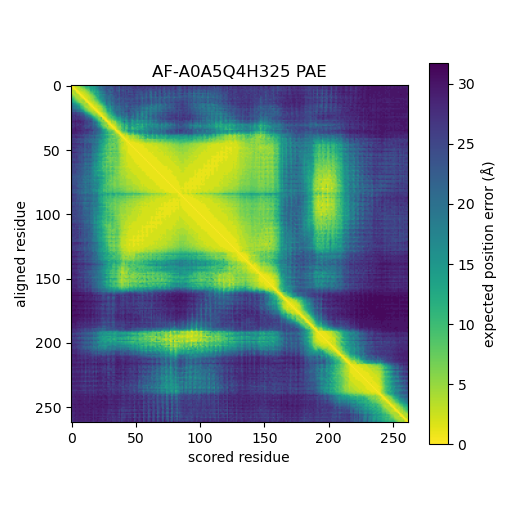00 92.25 87 PRO A N 1
ATOM 703 C CA . PRO A 1 87 ? -10.139 0.909 32.520 1.00 92.25 87 PRO A CA 1
ATOM 704 C C . PRO A 1 87 ? -8.727 0.411 32.181 1.00 92.25 87 PRO A C 1
ATOM 706 O O . PRO A 1 87 ? -8.179 0.740 31.132 1.00 92.25 87 PRO A O 1
ATOM 709 N N . THR A 1 88 ? -8.146 -0.443 33.028 1.00 93.69 88 THR A N 1
ATOM 710 C CA . THR A 1 88 ? -6.833 -1.051 32.779 1.00 93.69 88 THR A CA 1
ATOM 711 C C . THR A 1 88 ? -6.852 -1.985 31.566 1.00 93.69 88 THR A C 1
ATOM 713 O O . THR A 1 88 ? -5.920 -1.950 30.762 1.00 93.69 88 THR A O 1
ATOM 716 N N . GLN A 1 89 ? -7.909 -2.793 31.396 1.00 93.69 89 GLN A N 1
ATOM 717 C CA . GLN A 1 89 ? -8.072 -3.648 30.212 1.00 93.69 89 GLN A CA 1
ATOM 718 C C . GLN A 1 89 ? -8.260 -2.808 28.952 1.00 93.69 89 GLN A C 1
ATOM 720 O O . GLN A 1 89 ? -7.535 -3.024 27.982 1.00 93.69 89 GLN A O 1
ATOM 725 N N . LYS A 1 90 ? -9.141 -1.799 28.998 1.00 93.81 90 LYS A N 1
ATOM 726 C CA . LYS A 1 90 ? -9.326 -0.844 27.898 1.00 93.81 90 LYS A CA 1
ATOM 727 C C . LYS A 1 90 ? -8.003 -0.213 27.474 1.00 93.81 90 LYS A C 1
ATOM 729 O O . LYS A 1 90 ? -7.644 -0.275 26.303 1.00 93.81 90 LYS A O 1
ATOM 734 N N . LYS A 1 91 ? -7.213 0.294 28.426 1.00 94.31 91 LYS A N 1
ATOM 735 C CA . LYS A 1 91 ? -5.895 0.883 28.145 1.00 94.31 91 LYS A CA 1
ATOM 736 C C . LYS A 1 91 ? -4.927 -0.116 27.502 1.00 94.31 91 LYS A C 1
ATOM 738 O O . LYS A 1 91 ? -4.193 0.239 26.583 1.00 94.31 91 LYS A O 1
ATOM 743 N N . SER A 1 92 ? -4.915 -1.367 27.965 1.00 95.31 92 SER A N 1
ATOM 744 C CA . SER A 1 92 ? -4.074 -2.406 27.363 1.00 95.31 92 SER A CA 1
ATOM 745 C C . SER A 1 92 ? -4.500 -2.750 25.935 1.00 95.31 92 SER A C 1
ATOM 747 O O . SER A 1 92 ? -3.627 -3.011 25.111 1.00 95.31 92 SER A O 1
ATOM 749 N N . ILE A 1 93 ? -5.802 -2.787 25.647 1.00 95.44 93 ILE A N 1
ATOM 750 C CA . ILE A 1 93 ? -6.331 -3.077 24.308 1.00 95.44 93 ILE A CA 1
ATOM 751 C C . ILE A 1 93 ? -6.087 -1.884 23.373 1.00 95.44 93 ILE A C 1
ATOM 753 O O . ILE A 1 93 ? -5.605 -2.085 22.262 1.00 95.44 93 ILE A O 1
ATOM 757 N N . ALA A 1 94 ? -6.290 -0.650 23.844 1.00 93.69 94 ALA A N 1
ATOM 758 C CA . ALA A 1 94 ? -6.000 0.569 23.085 1.00 93.69 94 ALA A CA 1
ATOM 759 C C . ALA A 1 94 ? -4.537 0.633 22.619 1.00 93.69 94 ALA A C 1
ATOM 761 O O . ALA A 1 94 ? -4.276 0.945 21.461 1.00 93.69 94 ALA A O 1
ATOM 762 N N . ARG A 1 95 ? -3.580 0.245 23.475 1.00 93.75 95 ARG A N 1
ATOM 763 C CA . ARG A 1 95 ? -2.165 0.134 23.073 1.00 93.75 95 ARG A CA 1
ATOM 764 C C . ARG A 1 95 ? -1.950 -0.879 21.949 1.00 93.75 95 ARG A C 1
ATOM 766 O O . ARG A 1 95 ? -1.247 -0.582 20.993 1.00 93.75 95 ARG A O 1
ATOM 773 N N . LYS A 1 96 ? -2.592 -2.051 22.021 1.00 94.88 96 LYS A N 1
ATOM 774 C CA . LYS A 1 96 ? -2.508 -3.053 20.944 1.00 94.88 96 LYS A CA 1
ATOM 775 C C . LYS A 1 96 ? -3.088 -2.521 19.631 1.00 94.88 96 LYS A C 1
ATOM 777 O O . LYS A 1 96 ? -2.508 -2.763 18.578 1.00 94.88 96 LYS A O 1
ATOM 782 N N . ILE A 1 97 ? -4.203 -1.788 19.695 1.00 94.00 97 ILE A N 1
ATOM 783 C CA . ILE A 1 97 ? -4.796 -1.124 18.526 1.00 94.00 97 ILE A CA 1
ATOM 784 C C . ILE A 1 97 ? -3.796 -0.121 17.943 1.00 94.00 97 ILE A C 1
ATOM 786 O O . ILE A 1 97 ? -3.510 -0.185 16.753 1.00 94.00 97 ILE A O 1
ATOM 790 N N . GLN A 1 98 ? -3.195 0.740 18.769 1.00 91.00 98 GLN A N 1
ATOM 791 C CA . GLN A 1 98 ? -2.179 1.707 18.336 1.00 91.00 98 GLN A CA 1
ATOM 792 C C . GLN A 1 98 ? -0.979 1.037 17.641 1.00 91.00 98 GLN A C 1
ATOM 794 O O . GLN A 1 98 ? -0.541 1.489 16.577 1.00 91.00 98 GLN A O 1
ATOM 799 N N . ASP A 1 99 ? -0.481 -0.068 18.200 1.00 89.56 99 ASP A N 1
ATOM 800 C CA . ASP A 1 99 ? 0.602 -0.853 17.601 1.00 89.56 99 ASP A CA 1
ATOM 801 C C . ASP A 1 99 ? 0.196 -1.424 16.231 1.00 89.56 99 ASP A C 1
ATOM 803 O O . ASP A 1 99 ? 0.982 -1.372 15.278 1.00 89.56 99 ASP A O 1
ATOM 807 N N . LEU A 1 100 ? -1.038 -1.934 16.094 1.00 93.69 100 LEU A N 1
ATOM 808 C CA . LEU A 1 100 ? -1.572 -2.398 14.808 1.00 93.69 100 LEU A CA 1
ATOM 809 C C . LEU A 1 100 ? -1.696 -1.259 13.793 1.00 93.69 100 LEU A C 1
ATOM 811 O O . LEU A 1 100 ? -1.254 -1.434 12.657 1.00 93.69 100 LEU A O 1
ATOM 815 N N . ARG A 1 101 ? -2.219 -0.088 14.190 1.00 90.31 101 ARG A N 1
ATOM 816 C CA . ARG A 1 101 ? -2.326 1.090 13.306 1.00 90.31 101 ARG A CA 1
ATOM 817 C C . ARG A 1 101 ? -0.953 1.506 12.772 1.00 90.31 101 ARG A C 1
ATOM 819 O O . ARG A 1 101 ? -0.796 1.757 11.580 1.00 90.31 101 ARG A O 1
ATOM 826 N N . THR A 1 102 ? 0.065 1.490 13.632 1.00 84.06 102 THR A N 1
ATOM 827 C CA . THR A 1 102 ? 1.450 1.808 13.246 1.00 84.06 102 THR A CA 1
ATOM 828 C C . THR A 1 102 ? 2.000 0.804 12.228 1.00 84.06 102 THR A C 1
ATOM 830 O O . THR A 1 102 ? 2.610 1.190 11.229 1.00 84.06 102 THR A O 1
ATOM 833 N N . ARG A 1 103 ? 1.758 -0.498 12.436 1.00 85.69 103 ARG A N 1
ATOM 834 C CA . ARG A 1 103 ? 2.158 -1.546 11.479 1.00 85.69 103 ARG A CA 1
ATOM 835 C C . ARG A 1 103 ? 1.431 -1.413 10.144 1.00 85.69 103 ARG A C 1
ATOM 837 O O . ARG A 1 103 ? 2.067 -1.572 9.101 1.00 85.69 103 ARG A O 1
ATOM 844 N N . ARG A 1 104 ? 0.136 -1.087 10.178 1.00 90.19 104 ARG A N 1
ATOM 845 C CA . ARG A 1 104 ? -0.694 -0.850 8.990 1.00 90.19 104 ARG A CA 1
ATOM 846 C C . ARG A 1 104 ? -0.132 0.290 8.148 1.00 90.19 104 ARG A C 1
ATOM 848 O O . ARG A 1 104 ? 0.165 0.071 6.979 1.00 90.19 104 ARG A O 1
ATOM 855 N N . LEU A 1 105 ? 0.160 1.438 8.764 1.00 83.19 105 LEU A N 1
ATOM 856 C CA . LEU A 1 105 ? 0.785 2.582 8.090 1.00 83.19 105 LEU A CA 1
ATOM 857 C C . LEU A 1 105 ? 2.126 2.204 7.430 1.00 83.19 105 LEU A C 1
ATOM 859 O O . LEU A 1 105 ? 2.432 2.612 6.305 1.00 83.19 105 LEU A O 1
ATOM 863 N N . GLY A 1 106 ? 2.925 1.371 8.105 1.00 79.62 106 GLY A N 1
ATOM 864 C CA . GLY A 1 106 ? 4.164 0.826 7.548 1.00 79.62 106 GLY A CA 1
ATOM 865 C C . GLY A 1 106 ? 3.944 -0.100 6.342 1.00 79.62 106 GLY A C 1
ATOM 866 O O . GLY A 1 106 ? 4.745 -0.102 5.406 1.00 79.62 106 GLY A O 1
ATOM 867 N N . ALA A 1 107 ? 2.874 -0.897 6.326 1.00 83.56 107 ALA A N 1
ATOM 868 C CA . ALA A 1 107 ? 2.488 -1.707 5.169 1.00 83.56 107 ALA A CA 1
ATOM 869 C C . ALA A 1 107 ? 1.957 -0.844 4.008 1.00 83.56 107 ALA A C 1
ATOM 871 O O . ALA A 1 107 ? 2.421 -1.016 2.882 1.00 83.56 107 ALA A O 1
ATOM 872 N N . GLU A 1 108 ? 1.099 0.142 4.276 1.00 83.25 108 GLU A N 1
ATOM 873 C CA . GLU A 1 108 ? 0.576 1.090 3.276 1.00 83.25 108 GLU A CA 1
ATOM 874 C C . GLU A 1 108 ? 1.699 1.869 2.580 1.00 83.25 108 GLU A C 1
ATOM 876 O O . GLU A 1 108 ? 1.734 1.984 1.351 1.00 83.25 108 GLU A O 1
ATOM 881 N N . THR A 1 109 ? 2.680 2.340 3.354 1.00 80.12 109 THR A N 1
ATOM 882 C CA . THR A 1 109 ? 3.859 3.036 2.817 1.00 80.12 109 THR A CA 1
ATOM 883 C C . THR A 1 109 ? 4.648 2.137 1.860 1.00 80.12 109 THR A C 1
ATOM 885 O O . THR A 1 109 ? 5.057 2.575 0.781 1.00 80.12 109 THR A O 1
ATOM 888 N N . ARG A 1 110 ? 4.826 0.856 2.216 1.00 82.62 110 ARG A N 1
ATOM 889 C CA . ARG A 1 110 ? 5.493 -0.136 1.357 1.00 82.62 110 ARG A CA 1
ATOM 890 C C . ARG A 1 110 ? 4.698 -0.410 0.076 1.00 82.62 110 ARG A C 1
ATOM 892 O O . ARG A 1 110 ? 5.305 -0.478 -0.991 1.00 82.62 110 ARG A O 1
ATOM 899 N N . VAL A 1 111 ? 3.367 -0.504 0.148 1.00 88.00 111 VAL A N 1
ATOM 900 C CA . VAL A 1 111 ? 2.501 -0.654 -1.038 1.00 88.00 111 VAL A CA 1
ATOM 901 C C . VAL A 1 111 ? 2.641 0.548 -1.974 1.00 88.00 111 VAL A C 1
ATOM 903 O O . VAL A 1 111 ? 2.864 0.367 -3.170 1.00 88.00 111 VAL A O 1
ATOM 906 N N . SER A 1 112 ? 2.594 1.772 -1.440 1.00 81.38 112 SER A N 1
ATOM 907 C CA . SER A 1 112 ? 2.789 3.000 -2.226 1.00 81.38 112 SER A CA 1
ATOM 908 C C . SER A 1 112 ? 4.142 3.011 -2.948 1.00 81.38 112 SER A C 1
ATOM 910 O O . SER A 1 112 ? 4.234 3.358 -4.128 1.00 81.38 112 SER A O 1
ATOM 912 N N . TYR A 1 113 ? 5.202 2.561 -2.270 1.00 82.44 113 TYR A N 1
ATOM 913 C CA . TYR A 1 113 ? 6.524 2.420 -2.877 1.00 82.44 113 TYR A CA 1
ATOM 914 C C . TYR A 1 113 ? 6.545 1.368 -4.001 1.00 82.44 113 TYR A C 1
ATOM 916 O O . TYR A 1 113 ? 7.020 1.665 -5.098 1.00 82.44 113 TYR A O 1
ATOM 924 N N . LEU A 1 114 ? 5.964 0.181 -3.789 1.00 84.12 114 LEU A N 1
ATOM 925 C CA . LEU A 1 114 ? 5.843 -0.858 -4.826 1.00 84.12 114 LEU A CA 1
ATOM 926 C C . LEU A 1 114 ? 5.080 -0.372 -6.060 1.00 84.12 114 LEU A C 1
ATOM 928 O O . LEU A 1 114 ? 5.493 -0.653 -7.183 1.00 84.12 114 LEU A O 1
ATOM 932 N N . GLN A 1 115 ? 4.005 0.395 -5.874 1.00 85.81 115 GLN A N 1
ATOM 933 C CA . GLN A 1 115 ? 3.227 0.951 -6.983 1.00 85.81 115 GLN A CA 1
ATOM 934 C C . GLN A 1 115 ? 4.045 1.921 -7.843 1.00 85.81 115 GLN A C 1
ATOM 936 O O . GLN A 1 115 ? 3.952 1.880 -9.073 1.00 85.81 115 GLN A O 1
ATOM 941 N N . LYS A 1 116 ? 4.875 2.768 -7.219 1.00 84.38 116 LYS A N 1
ATOM 942 C CA . LYS A 1 116 ? 5.805 3.650 -7.945 1.00 84.38 116 LYS A CA 1
ATOM 943 C C . LYS A 1 116 ? 6.804 2.833 -8.762 1.00 84.38 116 LYS A C 1
ATOM 945 O O . LYS A 1 116 ? 6.988 3.099 -9.943 1.00 84.38 116 LYS A O 1
ATOM 950 N N . MET A 1 117 ? 7.367 1.781 -8.176 1.00 82.38 117 MET A N 1
ATOM 951 C CA . MET A 1 117 ? 8.328 0.923 -8.873 1.00 82.38 117 MET A CA 1
ATOM 952 C C . MET A 1 117 ? 7.695 0.146 -10.028 1.00 82.38 117 MET A C 1
ATOM 954 O O . MET A 1 117 ? 8.277 0.074 -11.108 1.00 82.38 117 MET A O 1
ATOM 958 N N . LEU A 1 118 ? 6.477 -0.373 -9.849 1.00 87.00 118 LEU A N 1
ATOM 959 C CA . LEU A 1 118 ? 5.716 -1.008 -10.928 1.00 87.00 118 LEU A CA 1
ATOM 960 C C . LEU A 1 118 ? 5.487 -0.050 -12.097 1.00 87.00 118 LEU A C 1
ATOM 962 O O . LEU A 1 118 ? 5.623 -0.452 -13.251 1.00 87.00 118 LEU A O 1
ATOM 966 N N . ARG A 1 119 ? 5.178 1.220 -11.817 1.00 85.62 119 ARG A N 1
ATOM 967 C CA . ARG A 1 119 ? 5.045 2.257 -12.846 1.00 85.62 119 ARG A CA 1
ATOM 968 C C . ARG A 1 119 ? 6.357 2.474 -13.601 1.00 85.62 119 ARG A C 1
ATOM 970 O O . ARG A 1 119 ? 6.327 2.459 -14.830 1.00 85.62 119 ARG A O 1
ATOM 977 N N . SER A 1 120 ? 7.485 2.597 -12.899 1.00 83.62 120 SER A N 1
ATOM 978 C CA . SER A 1 120 ? 8.809 2.722 -13.528 1.00 83.62 120 SER A CA 1
ATOM 979 C C . SER A 1 120 ? 9.123 1.510 -14.418 1.00 83.62 120 SER A C 1
ATOM 981 O O . SER A 1 120 ? 9.463 1.675 -15.589 1.00 83.62 120 SER A O 1
ATOM 983 N N . VAL A 1 121 ? 8.916 0.283 -13.918 1.00 86.19 121 VAL A N 1
ATOM 984 C CA . VAL A 1 121 ? 9.131 -0.963 -14.683 1.00 86.19 121 VAL A CA 1
ATOM 985 C C . VAL A 1 121 ? 8.235 -1.040 -15.921 1.00 86.19 121 VAL A C 1
ATOM 987 O O . VAL A 1 121 ? 8.715 -1.378 -17.005 1.00 86.19 121 VAL A O 1
ATOM 990 N N . ASN A 1 122 ? 6.959 -0.673 -15.796 1.00 85.62 122 ASN A N 1
ATOM 991 C CA . ASN A 1 122 ? 6.035 -0.610 -16.929 1.00 85.62 122 ASN A CA 1
ATOM 992 C C . ASN A 1 122 ? 6.483 0.423 -17.974 1.00 85.62 122 ASN A C 1
ATOM 994 O O . ASN A 1 122 ? 6.401 0.155 -19.172 1.00 85.62 122 ASN A O 1
ATOM 998 N N . GLY A 1 123 ? 7.000 1.574 -17.536 1.00 83.75 123 GLY A N 1
ATOM 999 C CA . GLY A 1 123 ? 7.583 2.576 -18.425 1.00 83.75 123 GLY A CA 1
ATOM 1000 C C . GLY A 1 123 ? 8.807 2.044 -19.174 1.00 83.75 123 GLY A C 1
ATOM 1001 O O . GLY A 1 123 ? 8.885 2.186 -20.394 1.00 83.75 123 GLY A O 1
ATOM 1002 N N . PHE A 1 124 ? 9.720 1.341 -18.495 1.00 85.12 124 PHE A N 1
ATOM 1003 C CA . PHE A 1 124 ? 10.866 0.705 -19.157 1.00 85.12 124 PHE A CA 1
ATOM 1004 C C . PHE A 1 124 ? 10.443 -0.357 -20.176 1.00 85.12 124 PHE A C 1
ATOM 1006 O O . PHE A 1 124 ? 11.021 -0.416 -21.264 1.00 85.12 124 PHE A O 1
ATOM 1013 N N . LEU A 1 125 ? 9.425 -1.167 -19.860 1.00 86.38 125 LEU A N 1
ATOM 1014 C CA . LEU A 1 125 ? 8.856 -2.141 -20.795 1.00 86.38 125 LEU A CA 1
ATOM 1015 C C . LEU A 1 125 ? 8.294 -1.455 -22.042 1.00 86.38 125 LEU A C 1
ATOM 1017 O O . LEU A 1 125 ? 8.653 -1.846 -23.150 1.00 86.38 125 LEU A O 1
ATOM 1021 N N . LEU A 1 126 ? 7.502 -0.392 -21.872 1.00 83.44 126 LEU A N 1
ATOM 1022 C CA . LEU A 1 126 ? 6.951 0.381 -22.986 1.00 83.44 126 LEU A CA 1
ATOM 1023 C C . LEU A 1 126 ? 8.064 0.933 -23.884 1.00 83.44 126 LEU A C 1
ATOM 1025 O O . LEU A 1 126 ? 7.992 0.812 -25.109 1.00 83.44 126 LEU A O 1
ATOM 1029 N N . ILE A 1 127 ? 9.107 1.517 -23.285 1.00 81.56 127 ILE A N 1
ATOM 1030 C CA . ILE A 1 127 ? 10.239 2.060 -24.040 1.00 81.56 127 ILE A CA 1
ATOM 1031 C C . ILE A 1 127 ? 10.934 0.938 -24.818 1.00 81.56 127 ILE A C 1
ATOM 1033 O O . ILE A 1 127 ? 11.228 1.102 -26.003 1.00 81.56 127 ILE A O 1
ATOM 1037 N N . LYS A 1 128 ? 11.161 -0.214 -24.177 1.00 85.44 128 LYS A N 1
ATOM 1038 C CA . LYS A 1 128 ? 11.820 -1.371 -24.791 1.00 85.44 128 LYS A CA 1
ATOM 1039 C C . LYS A 1 128 ? 11.032 -1.968 -25.949 1.00 85.44 128 LYS A C 1
ATOM 1041 O O . LYS A 1 128 ? 11.612 -2.209 -27.006 1.00 85.44 128 LYS A O 1
ATOM 1046 N N . GLU A 1 129 ? 9.733 -2.175 -25.772 1.00 84.81 129 GLU A N 1
ATOM 1047 C CA . GLU A 1 129 ? 8.850 -2.735 -26.800 1.00 84.81 129 GLU A CA 1
ATOM 1048 C C . GLU A 1 129 ? 8.734 -1.801 -28.018 1.00 84.81 129 GLU A C 1
ATOM 1050 O O . GLU A 1 129 ? 8.609 -2.269 -29.150 1.00 84.81 129 GLU A O 1
ATOM 1055 N N . ASN A 1 130 ? 8.885 -0.488 -27.810 1.00 83.00 130 ASN A N 1
ATOM 1056 C CA . ASN A 1 130 ? 8.841 0.525 -28.865 1.00 83.00 130 ASN A CA 1
ATOM 1057 C C . ASN A 1 130 ? 10.228 0.994 -29.354 1.00 83.00 130 ASN A C 1
ATOM 1059 O O . ASN A 1 130 ? 10.300 1.932 -30.150 1.00 83.00 130 ASN A O 1
ATOM 1063 N N . MET A 1 131 ? 11.338 0.350 -28.961 1.00 80.25 131 MET A N 1
ATOM 1064 C CA . MET A 1 131 ? 12.689 0.769 -29.388 1.00 80.25 131 MET A CA 1
ATOM 1065 C C . MET A 1 131 ? 12.827 0.843 -30.912 1.00 80.25 131 MET A C 1
ATOM 1067 O O . MET A 1 131 ? 13.342 1.831 -31.422 1.00 80.25 131 MET A O 1
ATOM 1071 N N . ALA A 1 132 ? 12.280 -0.130 -31.650 1.00 74.81 132 ALA A N 1
ATOM 1072 C CA . ALA A 1 132 ? 12.329 -0.133 -33.115 1.00 74.81 132 ALA A CA 1
ATOM 1073 C C . ALA A 1 132 ? 11.560 1.043 -33.753 1.00 74.81 132 ALA A C 1
ATOM 1075 O O . ALA A 1 132 ? 11.862 1.456 -34.874 1.00 74.81 132 ALA A O 1
ATOM 1076 N N . PHE A 1 133 ? 10.552 1.583 -33.063 1.00 74.44 133 PHE A N 1
ATOM 1077 C CA . PHE A 1 133 ? 9.861 2.805 -33.469 1.00 74.44 133 PHE A CA 1
ATOM 1078 C C . PHE A 1 133 ? 10.701 4.048 -33.141 1.00 74.44 133 PHE A C 1
ATOM 1080 O O . PHE A 1 133 ? 10.865 4.919 -33.996 1.00 74.44 133 PHE A O 1
ATOM 1087 N N . PHE A 1 134 ? 11.312 4.101 -31.955 1.00 74.19 134 PHE A N 1
ATOM 1088 C CA . PHE A 1 134 ? 12.209 5.196 -31.571 1.00 74.19 134 PHE A CA 1
ATOM 1089 C C . PHE A 1 134 ? 13.488 5.262 -32.415 1.00 74.19 134 PHE A C 1
ATOM 1091 O O . PHE A 1 134 ? 13.995 6.360 -32.654 1.00 74.19 134 PHE A O 1
ATOM 1098 N N . ASP A 1 135 ? 13.979 4.120 -32.904 1.00 75.31 135 ASP A N 1
ATOM 1099 C CA . ASP A 1 135 ? 15.098 4.035 -33.849 1.00 75.31 135 ASP A CA 1
ATOM 1100 C C . ASP A 1 135 ? 14.741 4.736 -35.166 1.00 75.31 135 ASP A C 1
ATOM 1102 O O . ASP A 1 135 ? 15.519 5.540 -35.677 1.00 75.31 135 ASP A O 1
ATOM 1106 N N . LYS A 1 136 ? 13.525 4.506 -35.681 1.00 72.25 136 LYS A N 1
ATOM 1107 C CA . LYS A 1 136 ? 13.025 5.153 -36.908 1.00 72.25 136 LYS A CA 1
ATOM 1108 C C . LYS A 1 136 ? 12.824 6.660 -36.747 1.00 72.25 136 LYS A C 1
ATOM 1110 O O . LYS A 1 136 ? 12.992 7.395 -37.713 1.00 72.25 136 LYS A O 1
ATOM 1115 N N . MET A 1 137 ? 12.481 7.111 -35.542 1.00 71.00 137 MET A N 1
ATOM 1116 C CA . MET A 1 137 ? 12.293 8.530 -35.216 1.00 71.00 137 MET A CA 1
ATOM 1117 C C . MET A 1 137 ? 13.603 9.257 -34.863 1.00 71.00 137 MET A C 1
ATOM 1119 O O . MET A 1 137 ? 13.584 10.461 -34.626 1.00 71.00 137 MET A O 1
ATOM 1123 N N . GLY A 1 138 ? 14.741 8.552 -34.798 1.00 73.19 138 GLY A N 1
ATOM 1124 C CA . GLY A 1 138 ? 16.037 9.137 -34.433 1.00 73.19 138 GLY A CA 1
ATOM 1125 C C . GLY A 1 138 ? 16.188 9.493 -32.947 1.00 73.19 138 GLY A C 1
ATOM 1126 O O . GLY A 1 138 ? 17.166 10.130 -32.565 1.00 73.19 138 GLY A O 1
ATOM 1127 N N . VAL A 1 139 ? 15.247 9.075 -32.093 1.00 71.12 139 VAL A N 1
ATOM 1128 C CA . VAL A 1 139 ? 15.237 9.378 -30.646 1.00 71.12 139 VAL A CA 1
ATOM 1129 C C . VAL A 1 139 ? 15.953 8.290 -29.837 1.00 71.12 139 VAL A C 1
ATOM 1131 O O . VAL A 1 139 ? 16.457 8.539 -28.741 1.00 71.12 139 VAL A O 1
ATOM 1134 N N . ALA A 1 140 ? 16.082 7.083 -30.390 1.00 67.38 140 ALA A N 1
ATOM 1135 C CA . ALA A 1 140 ? 16.681 5.950 -29.689 1.00 67.38 140 ALA A CA 1
ATOM 1136 C C . ALA A 1 140 ? 18.137 6.172 -29.255 1.00 67.38 140 ALA A C 1
ATOM 1138 O O . ALA A 1 140 ? 18.542 5.676 -28.205 1.00 67.38 140 ALA A O 1
ATOM 1139 N N . SER A 1 141 ? 18.931 6.947 -30.002 1.00 70.75 141 SER A N 1
ATOM 1140 C CA . SER A 1 141 ? 20.312 7.255 -29.607 1.00 70.75 141 SER A CA 1
ATOM 1141 C C . SER A 1 141 ? 20.405 8.181 -28.394 1.00 70.75 141 SER A C 1
ATOM 1143 O O . SER A 1 141 ? 21.408 8.121 -27.685 1.00 70.75 141 SER A O 1
ATOM 1145 N N . ALA A 1 142 ? 19.391 9.023 -28.162 1.00 72.44 142 ALA A N 1
ATOM 1146 C CA . ALA A 1 142 ? 19.300 9.861 -26.969 1.00 72.44 142 ALA A CA 1
ATOM 1147 C C . ALA A 1 142 ? 18.893 9.010 -25.756 1.00 72.44 142 ALA A C 1
ATOM 1149 O O . ALA A 1 142 ? 19.616 8.981 -24.764 1.00 72.44 142 ALA A O 1
ATOM 1150 N N . LEU A 1 143 ? 17.833 8.205 -25.895 1.00 68.00 143 LEU A N 1
ATOM 1151 C CA . LEU A 1 143 ? 17.353 7.291 -24.846 1.00 68.00 143 LEU A CA 1
ATOM 1152 C C . LEU A 1 143 ? 18.391 6.232 -24.445 1.00 68.00 143 LEU A C 1
ATOM 1154 O O . LEU A 1 143 ? 18.472 5.837 -23.291 1.00 68.00 143 LEU A O 1
ATOM 1158 N N . ALA A 1 144 ? 19.217 5.775 -25.388 1.00 72.00 144 ALA A N 1
ATOM 1159 C CA . ALA A 1 144 ? 20.267 4.795 -25.123 1.00 72.00 144 ALA A CA 1
ATOM 1160 C C . ALA A 1 144 ? 21.471 5.341 -24.336 1.00 72.00 144 ALA A C 1
ATOM 1162 O O . ALA A 1 144 ? 22.314 4.546 -23.918 1.00 72.00 144 ALA A O 1
ATOM 1163 N N . ARG A 1 145 ? 21.609 6.668 -24.231 1.00 75.62 145 ARG A N 1
ATOM 1164 C CA . ARG A 1 145 ? 22.702 7.336 -23.506 1.00 75.62 145 ARG A CA 1
ATOM 1165 C C . ARG A 1 145 ? 22.268 7.852 -22.139 1.00 75.62 145 ARG A C 1
ATOM 1167 O O . ARG A 1 145 ? 23.146 8.110 -21.326 1.00 75.62 145 ARG A O 1
ATOM 1174 N N . MET A 1 146 ? 20.961 7.995 -21.926 1.00 75.44 146 MET A N 1
ATOM 1175 C CA . MET A 1 146 ? 20.395 8.372 -20.638 1.00 75.44 146 MET A CA 1
ATOM 1176 C C . MET A 1 146 ? 20.655 7.278 -19.607 1.00 75.44 146 MET A C 1
ATOM 1178 O O . MET A 1 146 ? 20.613 6.078 -19.920 1.00 75.44 146 MET A O 1
ATOM 1182 N N . ASP A 1 147 ? 20.944 7.703 -18.383 1.00 78.50 147 ASP A N 1
ATOM 1183 C CA . ASP A 1 147 ? 21.034 6.783 -17.261 1.00 78.50 147 ASP A CA 1
ATOM 1184 C C . ASP A 1 147 ? 19.634 6.385 -16.764 1.00 78.50 147 ASP A C 1
ATOM 1186 O O . ASP A 1 147 ? 18.603 6.933 -17.161 1.00 78.50 147 ASP A O 1
ATOM 1190 N N . MET A 1 148 ? 19.579 5.351 -15.930 1.00 72.44 148 MET A N 1
ATOM 1191 C CA . MET A 1 148 ? 18.303 4.804 -15.474 1.00 72.44 148 MET A CA 1
ATOM 1192 C C . MET A 1 148 ? 17.509 5.810 -14.625 1.00 72.44 148 MET A C 1
ATOM 1194 O O . MET A 1 148 ? 16.282 5.819 -14.689 1.00 72.44 148 MET A O 1
ATOM 1198 N N . SER A 1 149 ? 18.203 6.666 -13.869 1.00 76.62 149 SER A N 1
ATOM 1199 C CA . SER A 1 149 ? 17.599 7.729 -13.058 1.00 76.62 149 SER A CA 1
ATOM 1200 C C . SER A 1 149 ? 16.962 8.826 -13.908 1.00 76.62 149 SER A C 1
ATOM 1202 O O . SER A 1 149 ? 15.866 9.277 -13.590 1.00 76.62 149 SER A O 1
ATOM 1204 N N . GLU A 1 150 ? 17.604 9.227 -15.004 1.00 77.56 150 GLU A N 1
ATOM 1205 C CA . GLU A 1 150 ? 17.076 10.200 -15.961 1.00 77.56 150 GLU A CA 1
ATOM 1206 C C . GLU A 1 150 ? 15.828 9.656 -16.660 1.00 77.56 150 GLU A C 1
ATOM 1208 O O . GLU A 1 150 ? 14.835 10.370 -16.808 1.00 77.56 150 GLU A O 1
ATOM 1213 N N . ILE A 1 151 ? 15.844 8.378 -17.053 1.00 75.38 151 ILE A N 1
ATOM 1214 C CA . ILE A 1 151 ? 14.680 7.740 -17.681 1.00 75.38 151 ILE A CA 1
ATOM 1215 C C . ILE A 1 151 ? 13.544 7.573 -16.663 1.00 75.38 151 ILE A C 1
ATOM 1217 O O . ILE A 1 151 ? 12.385 7.792 -17.006 1.00 75.38 151 ILE A O 1
ATOM 1221 N N . GLU A 1 152 ? 13.847 7.217 -15.414 1.00 75.25 152 GLU A N 1
ATOM 1222 C CA . GLU A 1 152 ? 12.845 7.145 -14.349 1.00 75.25 152 GLU A CA 1
ATOM 1223 C C . GLU A 1 152 ? 12.215 8.514 -14.060 1.00 75.25 152 GLU A C 1
ATOM 1225 O O . GLU A 1 152 ? 10.991 8.603 -13.971 1.00 75.25 152 GLU A O 1
ATOM 1230 N N . ALA A 1 153 ? 13.018 9.578 -13.963 1.00 78.50 153 ALA A N 1
ATOM 1231 C CA . ALA A 1 153 ? 12.516 10.943 -13.819 1.00 78.50 153 ALA A CA 1
ATOM 1232 C C . ALA A 1 153 ? 11.602 11.312 -14.996 1.00 78.50 153 ALA A C 1
ATOM 1234 O O . ALA A 1 153 ? 10.472 11.740 -14.787 1.00 78.50 153 ALA A O 1
ATOM 1235 N N . PHE A 1 154 ? 12.032 11.015 -16.226 1.00 73.00 154 PHE A N 1
ATOM 1236 C CA . PHE A 1 154 ? 11.234 11.248 -17.428 1.00 73.00 154 PHE A CA 1
ATOM 1237 C C . PHE A 1 154 ? 9.904 10.474 -17.428 1.00 73.00 154 PHE A C 1
ATOM 1239 O O . PHE A 1 154 ? 8.866 11.031 -17.783 1.00 73.00 154 PHE A O 1
ATOM 1246 N N . ILE A 1 155 ? 9.905 9.199 -17.021 1.00 71.19 155 ILE A N 1
ATOM 1247 C CA . ILE A 1 155 ? 8.685 8.380 -16.909 1.00 71.19 155 ILE A CA 1
ATOM 1248 C C . ILE A 1 155 ? 7.766 8.936 -15.822 1.00 71.19 155 ILE A C 1
ATOM 1250 O O . ILE A 1 155 ? 6.552 9.004 -16.027 1.00 71.19 155 ILE A O 1
ATOM 1254 N N . ASN A 1 156 ? 8.318 9.308 -14.669 1.00 70.25 156 ASN A N 1
ATOM 1255 C CA . ASN A 1 156 ? 7.543 9.840 -13.557 1.00 70.25 156 ASN A CA 1
ATOM 1256 C C . ASN A 1 156 ? 6.895 11.173 -13.928 1.00 70.25 156 ASN A C 1
ATOM 1258 O O . ASN A 1 156 ? 5.688 11.305 -13.736 1.00 70.25 156 ASN A O 1
ATOM 1262 N N . ASP A 1 157 ? 7.637 12.084 -14.553 1.00 66.00 157 ASP A N 1
ATOM 1263 C CA . ASP A 1 157 ? 7.110 13.356 -15.050 1.00 66.00 157 ASP A CA 1
ATOM 1264 C C . ASP A 1 157 ? 6.023 13.118 -16.109 1.00 66.00 157 ASP A C 1
ATOM 1266 O O . ASP A 1 157 ? 4.893 13.587 -15.968 1.00 66.00 157 ASP A O 1
ATOM 1270 N N . ALA A 1 158 ? 6.294 12.269 -17.106 1.00 61.66 158 ALA A N 1
ATOM 1271 C CA . ALA A 1 158 ? 5.326 11.951 -18.157 1.00 61.66 158 ALA A CA 1
ATOM 1272 C C . ALA A 1 158 ? 4.052 11.253 -17.636 1.00 61.66 158 ALA A C 1
ATOM 1274 O O . ALA A 1 158 ? 2.981 11.410 -18.225 1.00 61.66 158 ALA A O 1
ATOM 1275 N N . THR A 1 159 ? 4.144 10.478 -16.547 1.00 58.44 159 THR A N 1
ATOM 1276 C CA . THR A 1 159 ? 3.006 9.724 -15.986 1.00 58.44 159 THR A CA 1
ATOM 1277 C C . THR A 1 159 ? 2.212 10.521 -14.949 1.00 58.44 159 THR A C 1
ATOM 1279 O O . THR A 1 159 ? 1.001 10.334 -14.843 1.00 58.44 159 THR A O 1
ATOM 1282 N N . VAL A 1 160 ? 2.862 11.395 -14.173 1.00 55.69 160 VAL A N 1
ATOM 1283 C CA . VAL A 1 160 ? 2.189 12.282 -13.205 1.00 55.69 160 VAL A CA 1
ATOM 1284 C C . VAL A 1 160 ? 1.366 13.352 -13.927 1.00 55.69 160 VAL A C 1
ATOM 1286 O O . VAL A 1 160 ? 0.334 13.779 -13.412 1.00 55.69 160 VAL A O 1
ATOM 1289 N N . GLU A 1 161 ? 1.772 13.743 -15.135 1.00 49.75 161 GLU A N 1
ATOM 1290 C CA . GLU A 1 161 ? 1.202 14.903 -15.818 1.00 49.75 161 GLU A CA 1
ATOM 1291 C C . GLU A 1 161 ? -0.025 14.601 -16.697 1.00 49.75 161 GLU A C 1
ATOM 1293 O O . GLU A 1 161 ? -0.746 15.526 -17.059 1.00 49.75 161 GLU A O 1
ATOM 1298 N N . GLY A 1 162 ? -0.330 13.334 -17.012 1.00 48.09 162 GLY A N 1
ATOM 1299 C CA . GLY A 1 162 ? -1.552 12.906 -17.726 1.00 48.09 162 GLY A CA 1
ATOM 1300 C C . GLY A 1 162 ? -1.718 13.403 -19.177 1.00 48.09 162 GLY A C 1
ATOM 1301 O O . GLY A 1 162 ? -2.380 12.742 -19.973 1.00 48.09 162 GLY A O 1
ATOM 1302 N N . ALA A 1 163 ? -1.110 14.530 -19.543 1.00 45.03 163 ALA A N 1
ATOM 1303 C CA . ALA A 1 163 ? -0.961 15.097 -20.874 1.00 45.03 163 ALA A CA 1
ATOM 1304 C C . ALA A 1 163 ? 0.001 16.302 -20.792 1.00 45.03 163 ALA A C 1
ATOM 1306 O O . ALA A 1 163 ? -0.274 17.288 -20.119 1.00 45.03 163 ALA A O 1
ATOM 1307 N N . LEU A 1 164 ? 1.113 16.199 -21.517 1.00 49.62 164 LEU A N 1
ATOM 1308 C CA . LEU A 1 164 ? 2.089 17.224 -21.912 1.00 49.62 164 LEU A CA 1
ATOM 1309 C C . LEU A 1 164 ? 1.647 18.704 -21.732 1.00 49.62 164 LEU A C 1
ATOM 1311 O O . LEU A 1 164 ? 0.906 19.228 -22.565 1.00 49.62 164 LEU A O 1
ATOM 1315 N N . GLN A 1 165 ? 2.173 19.418 -20.725 1.00 46.12 165 GLN A N 1
ATOM 1316 C CA . GLN A 1 165 ? 2.180 20.894 -20.688 1.00 46.12 165 GLN A CA 1
ATOM 1317 C C . GLN A 1 165 ? 3.545 21.435 -20.229 1.00 46.12 165 GLN A C 1
ATOM 1319 O O . GLN A 1 165 ? 3.873 21.452 -19.049 1.00 46.12 165 GLN A O 1
ATOM 1324 N N . GLN A 1 166 ? 4.323 21.939 -21.193 1.00 46.56 166 GLN A N 1
ATOM 1325 C CA . GLN A 1 166 ? 5.698 22.443 -21.038 1.00 46.56 166 GLN A CA 1
ATOM 1326 C C . GLN A 1 166 ? 5.855 23.662 -20.102 1.00 46.56 166 GLN A C 1
ATOM 1328 O O . GLN A 1 166 ? 6.977 23.999 -19.734 1.00 46.56 166 GLN A O 1
ATOM 1333 N N . ASP A 1 167 ? 4.765 24.296 -19.666 1.00 46.50 167 ASP A N 1
ATOM 1334 C CA . ASP A 1 167 ? 4.818 25.564 -18.926 1.00 46.50 167 ASP A CA 1
ATOM 1335 C C . ASP A 1 167 ? 4.929 25.404 -17.396 1.00 46.50 167 ASP A C 1
ATOM 1337 O O . ASP A 1 167 ? 5.223 26.374 -16.696 1.00 46.50 167 ASP A O 1
ATOM 1341 N N . LYS A 1 168 ? 4.745 24.193 -16.842 1.00 47.81 168 LYS A N 1
ATOM 1342 C CA . LYS A 1 168 ? 4.794 23.957 -15.380 1.00 47.81 168 LYS A CA 1
ATOM 1343 C C . LYS A 1 168 ? 6.137 23.445 -14.850 1.00 47.81 168 LYS A C 1
ATOM 1345 O O . LYS A 1 168 ? 6.377 23.541 -13.646 1.00 47.81 168 LYS A O 1
ATOM 1350 N N . LEU A 1 169 ? 7.050 23.028 -15.732 1.00 44.84 169 LEU A N 1
ATOM 1351 C CA . LEU A 1 169 ? 8.414 22.606 -15.378 1.00 44.84 169 LEU A CA 1
ATOM 1352 C C . LEU A 1 169 ? 9.241 23.757 -14.767 1.00 44.84 169 LEU A C 1
ATOM 1354 O O . LEU A 1 169 ? 10.040 23.544 -13.858 1.00 44.84 169 LEU A O 1
ATOM 1358 N N . ALA A 1 170 ? 9.005 24.997 -15.207 1.00 48.78 170 ALA A N 1
ATOM 1359 C CA . ALA A 1 170 ? 9.691 26.179 -14.681 1.00 48.78 170 ALA A CA 1
ATOM 1360 C C . ALA A 1 170 ? 9.157 26.637 -13.307 1.00 48.78 170 ALA A C 1
ATOM 1362 O O . ALA A 1 170 ? 9.909 27.201 -12.518 1.00 48.78 170 ALA A O 1
ATOM 1363 N N . ALA A 1 171 ? 7.884 26.369 -12.994 1.00 49.16 171 ALA A N 1
ATOM 1364 C CA . ALA A 1 171 ? 7.269 26.755 -11.720 1.00 49.16 171 ALA A CA 1
ATOM 1365 C C . ALA A 1 171 ? 7.605 25.778 -10.578 1.00 49.16 171 ALA A C 1
ATOM 1367 O O . ALA A 1 171 ? 7.677 26.178 -9.418 1.00 49.16 171 ALA A O 1
ATOM 1368 N N . LEU A 1 172 ? 7.841 24.502 -10.902 1.00 43.00 172 LEU A N 1
ATOM 1369 C CA . LEU A 1 172 ? 8.144 23.453 -9.923 1.00 43.00 172 LEU A CA 1
ATOM 1370 C C . LEU A 1 172 ? 9.588 23.510 -9.407 1.00 43.00 172 LEU A C 1
ATOM 1372 O O . LEU A 1 172 ? 9.810 23.280 -8.221 1.00 43.00 172 LEU A O 1
ATOM 1376 N N . LEU A 1 173 ? 10.553 23.918 -10.239 1.00 48.91 173 LEU A N 1
ATOM 1377 C CA . LEU A 1 173 ? 11.941 24.136 -9.802 1.00 48.91 173 LEU A CA 1
ATOM 1378 C C . LEU A 1 173 ? 12.082 25.285 -8.790 1.00 48.91 173 LEU A C 1
ATOM 1380 O O . LEU A 1 173 ? 13.039 25.302 -8.028 1.00 48.91 173 LEU A O 1
ATOM 1384 N N . GLN A 1 174 ? 11.116 26.206 -8.736 1.00 44.84 174 GLN A N 1
ATOM 1385 C CA . GLN A 1 174 ? 11.116 27.326 -7.792 1.00 44.84 174 GLN A CA 1
ATOM 1386 C C . GLN A 1 174 ? 10.399 27.005 -6.466 1.00 44.84 174 GLN A C 1
ATOM 1388 O O . GLN A 1 174 ? 10.604 27.705 -5.483 1.00 44.84 174 GLN A O 1
ATOM 1393 N N . ALA A 1 175 ? 9.588 25.940 -6.415 1.00 45.06 175 ALA A N 1
ATOM 1394 C CA . ALA A 1 175 ? 8.860 25.519 -5.211 1.00 45.06 175 ALA A CA 1
ATOM 1395 C C . ALA A 1 175 ? 9.597 24.439 -4.392 1.00 45.06 175 ALA A C 1
ATOM 1397 O O . ALA A 1 175 ? 9.238 24.180 -3.245 1.00 45.06 175 ALA A O 1
ATOM 1398 N N . VAL A 1 176 ? 10.621 23.803 -4.972 1.00 43.56 176 VAL A N 1
ATOM 1399 C CA . VAL A 1 176 ? 11.402 22.734 -4.324 1.00 43.56 176 VAL A CA 1
ATOM 1400 C C . VAL A 1 176 ? 12.515 23.284 -3.419 1.00 43.56 176 VAL A C 1
ATOM 1402 O O . VAL A 1 176 ? 12.899 22.601 -2.472 1.00 43.56 176 VAL A O 1
ATOM 1405 N N . ASP A 1 177 ? 12.955 24.532 -3.611 1.00 39.12 177 ASP A N 1
ATOM 1406 C CA . ASP A 1 177 ? 13.938 25.172 -2.719 1.00 39.12 177 ASP A CA 1
ATOM 1407 C C . ASP A 1 177 ? 13.370 25.524 -1.324 1.00 39.12 177 ASP A C 1
ATOM 1409 O O . ASP A 1 177 ? 14.138 25.658 -0.373 1.00 39.12 177 ASP A O 1
ATOM 1413 N N . ASP A 1 178 ? 12.041 25.571 -1.149 1.00 36.84 178 ASP A N 1
ATOM 1414 C CA . ASP A 1 178 ? 11.397 26.010 0.106 1.00 36.84 178 ASP A CA 1
ATOM 1415 C C . ASP A 1 178 ? 10.810 24.866 0.973 1.00 36.84 178 ASP A C 1
ATOM 1417 O O . ASP A 1 178 ? 10.178 25.115 2.000 1.00 36.84 178 ASP A O 1
ATOM 1421 N N . GLY A 1 179 ? 10.999 23.594 0.601 1.00 42.50 179 GLY A N 1
ATOM 1422 C CA . GLY A 1 179 ? 10.125 22.504 1.065 1.00 42.50 179 GLY A CA 1
ATOM 1423 C C . GLY A 1 179 ? 10.750 21.317 1.807 1.00 42.50 179 GLY A C 1
ATOM 1424 O O . GLY A 1 179 ? 10.239 20.211 1.651 1.00 42.50 179 GLY A O 1
ATOM 1425 N N . VAL A 1 180 ? 11.820 21.474 2.599 1.00 39.97 180 VAL A N 1
ATOM 1426 C CA . VAL A 1 180 ? 12.361 20.374 3.438 1.00 39.97 180 VAL A CA 1
ATOM 1427 C C . VAL A 1 180 ? 12.524 20.796 4.896 1.00 39.97 180 VAL A C 1
ATOM 1429 O O . VAL A 1 180 ? 13.609 21.130 5.350 1.00 39.97 180 VAL A O 1
ATOM 1432 N N . THR A 1 181 ? 11.420 20.750 5.637 1.00 37.25 181 THR A N 1
ATOM 1433 C CA . THR A 1 181 ? 11.315 20.432 7.076 1.00 37.25 181 THR A CA 1
ATOM 1434 C C . THR A 1 181 ? 9.822 20.168 7.310 1.00 37.25 181 THR A C 1
ATOM 1436 O O . THR A 1 181 ? 8.992 21.032 7.061 1.00 37.25 181 THR A O 1
ATOM 1439 N N . THR A 1 182 ? 9.351 18.955 7.605 1.00 43.16 182 THR A N 1
ATOM 1440 C CA . THR A 1 182 ? 9.063 18.503 8.978 1.00 43.16 182 THR A CA 1
ATOM 1441 C C . THR A 1 182 ? 8.389 17.125 8.878 1.00 43.16 182 THR A C 1
ATOM 1443 O O . THR A 1 182 ? 7.218 17.054 8.524 1.00 43.16 182 THR A O 1
ATOM 1446 N N . ILE A 1 183 ? 9.086 16.026 9.185 1.00 39.88 183 ILE A N 1
ATOM 1447 C CA . ILE A 1 183 ? 8.454 14.752 9.586 1.00 39.88 183 ILE A CA 1
ATOM 1448 C C . ILE A 1 183 ? 9.358 14.121 10.644 1.00 39.88 183 ILE A C 1
ATOM 1450 O O . ILE A 1 183 ? 10.209 13.297 10.328 1.00 39.88 183 ILE A O 1
ATOM 1454 N N . SER A 1 184 ? 9.222 14.559 11.895 1.00 39.22 184 SER A N 1
ATOM 1455 C CA . SER A 1 184 ? 9.656 13.784 13.062 1.00 39.22 184 SER A CA 1
ATOM 1456 C C . SER A 1 184 ? 9.098 14.393 14.349 1.00 39.22 184 SER A C 1
ATOM 1458 O O . SER A 1 184 ? 9.855 14.846 15.196 1.00 39.22 184 SER A O 1
ATOM 1460 N N . GLU A 1 185 ? 7.777 14.408 14.509 1.00 42.41 185 GLU A N 1
ATOM 1461 C CA . GLU A 1 185 ? 7.142 14.676 15.804 1.00 42.41 185 GLU A CA 1
ATOM 1462 C C . GLU A 1 185 ? 5.727 14.094 15.782 1.00 42.41 185 GLU A C 1
ATOM 1464 O O . GLU A 1 185 ? 4.840 14.674 15.168 1.00 42.41 185 GLU A O 1
ATOM 1469 N N . SER A 1 186 ? 5.542 12.900 16.362 1.00 39.75 186 SER A N 1
ATOM 1470 C CA . SER A 1 186 ? 4.262 12.348 16.861 1.00 39.75 186 SER A CA 1
ATOM 1471 C C . SER A 1 186 ? 4.504 10.952 17.451 1.00 39.75 186 SER A C 1
ATOM 1473 O O . SER A 1 186 ? 4.089 9.933 16.908 1.00 39.75 186 SER A O 1
ATOM 1475 N N . ALA A 1 187 ? 5.245 10.897 18.555 1.00 40.69 187 ALA A N 1
ATOM 1476 C CA . ALA A 1 187 ? 5.329 9.723 19.420 1.00 40.69 187 ALA A CA 1
ATOM 1477 C C . ALA A 1 187 ? 5.413 10.220 20.866 1.00 40.69 187 ALA A C 1
ATOM 1479 O O . ALA A 1 187 ? 6.451 10.153 21.520 1.00 40.69 187 ALA A O 1
ATOM 1480 N N . THR A 1 188 ? 4.321 10.812 21.333 1.00 40.78 188 THR A N 1
ATOM 1481 C CA . THR A 1 188 ? 4.132 11.207 22.728 1.00 40.78 188 THR A CA 1
ATOM 1482 C C . THR A 1 188 ? 2.855 10.558 23.244 1.00 40.78 188 THR A C 1
ATOM 1484 O O . THR A 1 188 ? 1.839 10.523 22.553 1.00 40.78 188 THR A O 1
ATOM 1487 N N . ASP A 1 189 ? 2.912 10.061 24.482 1.00 47.50 189 ASP A N 1
ATOM 1488 C CA . ASP A 1 189 ? 1.827 9.400 25.231 1.00 47.50 189 ASP A CA 1
ATOM 1489 C C . ASP A 1 189 ? 0.501 10.200 25.304 1.00 47.50 189 ASP A C 1
ATOM 1491 O O . ASP A 1 189 ? -0.503 9.666 25.769 1.00 47.50 189 ASP A O 1
ATOM 1495 N N . GLY A 1 190 ? 0.459 11.447 24.814 1.00 52.09 190 GLY A N 1
ATOM 1496 C CA . GLY A 1 190 ? -0.765 12.242 24.668 1.00 52.09 190 GLY A CA 1
ATOM 1497 C C . GLY A 1 190 ? -1.772 11.682 23.654 1.00 52.09 190 GLY A C 1
ATOM 1498 O O . GLY A 1 190 ? -2.961 11.944 23.790 1.00 52.09 190 GLY A O 1
ATOM 1499 N N . SER A 1 191 ? -1.343 10.846 22.698 1.00 64.44 191 SER A N 1
ATOM 1500 C CA . SER A 1 191 ? -2.256 10.273 21.692 1.00 64.44 191 SER A CA 1
ATOM 1501 C C . SER A 1 191 ? -3.078 9.079 22.197 1.00 64.44 191 SER A C 1
ATOM 1503 O O . SER A 1 191 ? -4.019 8.659 21.525 1.00 64.44 191 SER A O 1
ATOM 1505 N N . LEU A 1 192 ? -2.714 8.467 23.332 1.00 76.50 192 LEU A N 1
ATOM 1506 C CA . LEU A 1 192 ? -3.406 7.267 23.816 1.00 76.50 192 LEU A CA 1
ATOM 1507 C C . LEU A 1 192 ? -4.765 7.615 24.430 1.00 76.50 192 LEU A C 1
ATOM 1509 O O . LEU A 1 192 ? -5.731 6.889 24.212 1.00 76.50 192 LEU A O 1
ATOM 1513 N N . ASP A 1 193 ? -4.841 8.722 25.170 1.00 80.38 193 ASP A N 1
ATOM 1514 C CA . ASP A 1 193 ? -6.095 9.188 25.767 1.00 80.38 193 ASP A CA 1
ATOM 1515 C C . ASP A 1 193 ? -7.063 9.699 24.681 1.00 80.38 193 ASP A C 1
ATOM 1517 O O . ASP A 1 193 ? -8.262 9.435 24.758 1.00 80.38 193 ASP A O 1
ATOM 1521 N N . GLU A 1 194 ? -6.548 10.330 23.618 1.00 85.25 194 GLU A N 1
ATOM 1522 C CA . GLU A 1 194 ? -7.325 10.690 22.420 1.00 85.25 194 GLU A CA 1
ATOM 1523 C C . GLU A 1 194 ? -7.851 9.452 21.685 1.00 85.25 194 GLU A C 1
ATOM 1525 O O . GLU A 1 194 ? -9.033 9.394 21.351 1.00 85.25 194 GLU A O 1
ATOM 1530 N N . LEU A 1 195 ? -7.011 8.427 21.502 1.00 82.88 195 LEU A N 1
ATOM 1531 C CA . LEU A 1 195 ? -7.427 7.154 20.911 1.00 82.88 195 LEU A CA 1
ATOM 1532 C C . LEU A 1 195 ? -8.498 6.457 21.761 1.00 82.88 195 LEU A C 1
ATOM 1534 O O . LEU A 1 195 ? -9.440 5.880 21.226 1.00 82.88 195 LEU A O 1
ATOM 1538 N N . MET A 1 196 ? -8.374 6.492 23.089 1.00 84.38 196 MET A N 1
ATOM 1539 C CA . MET A 1 196 ? -9.400 5.943 23.978 1.00 84.38 196 MET A CA 1
ATOM 1540 C C . MET A 1 196 ? -10.717 6.719 23.863 1.00 84.38 196 MET A C 1
ATOM 1542 O O . MET A 1 196 ? -11.770 6.091 23.803 1.00 84.38 196 MET A O 1
ATOM 1546 N N . ALA A 1 197 ? -10.667 8.051 23.765 1.00 88.38 197 ALA A N 1
ATOM 1547 C CA . ALA A 1 197 ? -11.853 8.876 23.545 1.00 88.38 197 ALA A CA 1
ATOM 1548 C C . ALA A 1 197 ? -12.512 8.614 22.175 1.00 88.38 197 ALA A C 1
ATOM 1550 O O . ALA A 1 197 ? -13.738 8.541 22.095 1.00 88.38 197 ALA A O 1
ATOM 1551 N N . GLU A 1 198 ? -11.714 8.427 21.117 1.00 88.94 198 GLU A N 1
ATOM 1552 C CA . GLU A 1 198 ? -12.173 8.007 19.783 1.00 88.94 198 GLU A CA 1
ATOM 1553 C C . GLU A 1 198 ? -12.918 6.664 19.867 1.00 88.94 198 GLU A C 1
ATOM 1555 O O . GLU A 1 198 ? -14.070 6.566 19.440 1.00 88.94 198 GLU A O 1
ATOM 1560 N N . LEU A 1 199 ? -12.297 5.651 20.482 1.00 85.69 199 LEU A N 1
ATOM 1561 C CA . LEU A 1 199 ? -12.868 4.307 20.614 1.00 85.69 199 LEU A CA 1
ATOM 1562 C C . LEU A 1 199 ? -14.137 4.285 21.479 1.00 85.69 199 LEU A C 1
ATOM 1564 O O . LEU A 1 199 ? -15.121 3.649 21.106 1.00 85.69 199 LEU A O 1
ATOM 1568 N N . ASP A 1 200 ? -14.158 4.994 22.610 1.00 85.25 200 ASP A N 1
ATOM 1569 C CA . ASP A 1 200 ? -15.362 5.116 23.443 1.00 85.25 200 ASP A CA 1
ATOM 1570 C C . ASP A 1 200 ? -16.508 5.823 22.678 1.00 85.25 200 ASP A C 1
ATOM 1572 O O . ASP A 1 200 ? -17.685 5.472 22.841 1.00 85.25 200 ASP A O 1
ATOM 1576 N N . GLY A 1 201 ? -16.178 6.767 21.787 1.00 84.25 201 GLY A N 1
ATOM 1577 C CA . GLY A 1 201 ? -17.125 7.392 20.859 1.00 84.25 201 GLY A CA 1
ATOM 1578 C C . GLY A 1 201 ? -17.715 6.409 19.839 1.00 84.25 201 GLY A C 1
ATOM 1579 O O . GLY A 1 201 ? -18.937 6.370 19.664 1.00 84.25 201 GLY A O 1
ATOM 1580 N N . GLU A 1 202 ? -16.880 5.576 19.210 1.00 83.19 202 GLU A N 1
ATOM 1581 C CA . GLU A 1 202 ? -17.313 4.541 18.255 1.00 83.19 202 GLU A CA 1
ATOM 1582 C C . GLU A 1 202 ? -18.248 3.504 18.908 1.00 83.19 202 GLU A C 1
ATOM 1584 O O . GLU A 1 202 ? -19.306 3.188 18.356 1.00 83.19 202 GLU A O 1
ATOM 1589 N N . VAL A 1 203 ? -17.920 3.031 20.118 1.00 79.50 203 VAL A N 1
ATOM 1590 C CA . VAL A 1 203 ? -18.751 2.071 20.878 1.00 79.50 203 VAL A CA 1
ATOM 1591 C C . VAL A 1 203 ? -20.138 2.648 21.181 1.00 79.50 203 VAL A C 1
ATOM 1593 O O . VAL A 1 203 ? -21.159 1.952 21.100 1.00 79.50 203 VAL A O 1
ATOM 1596 N N . THR A 1 204 ? -20.194 3.943 21.491 1.00 73.88 204 THR A N 1
ATOM 1597 C CA . THR A 1 204 ? -21.457 4.639 21.756 1.00 73.88 204 THR A CA 1
ATOM 1598 C C . THR A 1 204 ? -22.318 4.738 20.488 1.00 73.88 204 THR A C 1
ATOM 1600 O O . THR A 1 204 ? -23.531 4.565 20.554 1.00 73.88 204 THR A O 1
ATOM 1603 N N . GLN A 1 205 ? -21.726 4.937 19.306 1.00 70.38 205 GLN A N 1
ATOM 1604 C CA . GLN A 1 205 ? -22.477 4.958 18.040 1.00 70.38 205 GLN A CA 1
ATOM 1605 C C . GLN A 1 205 ? -22.966 3.567 17.605 1.00 70.38 205 GLN A C 1
ATOM 1607 O O . GLN A 1 205 ? -24.086 3.432 17.098 1.00 70.38 205 GLN A O 1
ATOM 1612 N N . GLN A 1 206 ? -22.171 2.521 17.844 1.00 60.72 206 GLN A N 1
ATOM 1613 C CA . GLN A 1 206 ? -22.549 1.137 17.538 1.00 60.72 206 GLN A CA 1
ATOM 1614 C C . GLN A 1 206 ? -23.749 0.664 18.372 1.00 60.72 206 GLN A C 1
ATOM 1616 O O . GLN A 1 206 ? -24.658 0.020 17.849 1.00 60.72 206 GLN A O 1
ATOM 1621 N N . THR A 1 207 ? -23.794 1.031 19.655 1.00 60.09 207 THR A N 1
ATOM 1622 C CA . THR A 1 207 ? -24.909 0.680 20.554 1.00 60.09 207 THR A CA 1
ATOM 1623 C C . THR A 1 207 ? -26.207 1.417 20.216 1.00 60.09 207 THR A C 1
ATOM 1625 O O . THR A 1 207 ? -27.285 0.834 20.326 1.00 60.09 207 THR A O 1
ATOM 1628 N N . VAL A 1 208 ? -26.130 2.662 19.736 1.00 57.34 208 VAL A N 1
ATOM 1629 C CA . VAL A 1 208 ? -27.315 3.432 19.308 1.00 57.34 208 VAL A CA 1
ATOM 1630 C C . VAL A 1 208 ? -27.878 2.916 17.976 1.00 57.34 208 VAL A C 1
ATOM 1632 O O . VAL A 1 208 ? -29.098 2.865 17.806 1.00 57.34 208 VAL A O 1
ATOM 1635 N N . SER A 1 209 ? -27.014 2.469 17.059 1.00 53.97 209 SER A N 1
ATOM 1636 C CA . SER A 1 209 ? -27.434 1.919 15.759 1.00 53.97 209 SER A CA 1
ATOM 1637 C C . SER A 1 209 ? -28.068 0.528 15.903 1.00 53.97 209 SER A C 1
ATOM 1639 O O . SER A 1 209 ? -29.131 0.269 15.347 1.00 53.97 209 SER A O 1
ATOM 1641 N N . ALA A 1 210 ? -27.506 -0.343 16.752 1.00 51.69 210 ALA A N 1
ATOM 1642 C CA . ALA A 1 210 ? -28.077 -1.669 17.010 1.00 51.69 210 ALA A CA 1
ATOM 1643 C C . ALA A 1 210 ? -29.449 -1.623 17.718 1.00 51.69 210 ALA A C 1
ATOM 1645 O O . ALA A 1 210 ? -30.278 -2.512 17.518 1.00 51.69 210 ALA A O 1
ATOM 1646 N N . GLY A 1 211 ? -29.701 -0.591 18.533 1.00 48.97 211 GLY A N 1
ATOM 1647 C CA . GLY A 1 211 ? -30.944 -0.437 19.294 1.00 48.97 211 GLY A CA 1
ATOM 1648 C C . GLY A 1 211 ? -32.100 0.244 18.554 1.00 48.97 211 GLY A C 1
ATOM 1649 O O . GLY A 1 211 ? -33.202 0.281 19.092 1.00 48.97 211 GLY A O 1
ATOM 1650 N N . THR A 1 212 ? -31.886 0.806 17.358 1.00 50.38 212 THR A N 1
ATOM 1651 C CA . THR A 1 212 ? -32.924 1.589 16.651 1.00 50.38 212 THR A CA 1
ATOM 1652 C C . THR A 1 212 ? -33.420 0.984 15.339 1.00 50.38 212 THR A C 1
ATOM 1654 O O . THR A 1 212 ? -34.520 1.342 14.915 1.00 50.38 212 THR A O 1
ATOM 1657 N N . GLU A 1 213 ? -32.685 0.051 14.729 1.00 50.97 213 GLU A N 1
ATOM 1658 C CA . GLU A 1 213 ? -33.110 -0.600 13.478 1.00 50.97 213 GLU A CA 1
ATOM 1659 C C . GLU A 1 213 ? -33.956 -1.859 13.716 1.00 50.97 213 GLU A C 1
ATOM 1661 O O . GLU A 1 213 ? -34.999 -2.025 13.088 1.00 50.97 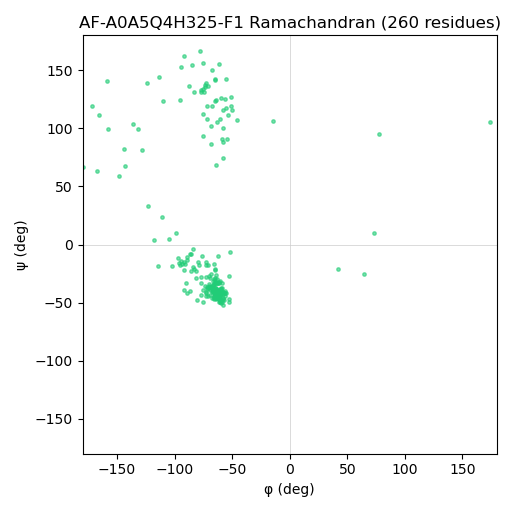213 GLU A O 1
ATOM 1666 N N . THR A 1 214 ? -33.604 -2.705 14.689 1.00 54.09 214 THR A N 1
ATOM 1667 C CA . THR A 1 214 ? -34.306 -3.988 14.900 1.00 54.09 214 THR A CA 1
ATOM 1668 C C . THR A 1 214 ? -35.744 -3.851 15.411 1.00 54.09 214 THR A C 1
ATOM 1670 O O . THR A 1 214 ? -36.560 -4.730 15.145 1.00 54.09 214 THR A O 1
ATOM 1673 N N . ASP A 1 215 ? -36.085 -2.751 16.088 1.00 52.03 215 ASP A N 1
ATOM 1674 C CA . ASP A 1 215 ? -37.436 -2.533 16.632 1.00 52.03 215 ASP A CA 1
ATOM 1675 C C . ASP A 1 215 ? -38.354 -1.743 15.675 1.00 52.03 215 ASP A C 1
ATOM 1677 O O . ASP A 1 215 ? -39.578 -1.785 15.797 1.00 52.03 215 ASP A O 1
ATOM 1681 N N . ARG A 1 216 ? -37.787 -1.054 14.671 1.00 58.22 216 ARG A N 1
ATOM 1682 C CA . ARG A 1 216 ? -38.572 -0.377 13.622 1.00 58.22 216 ARG A CA 1
ATOM 1683 C C . ARG A 1 216 ? -38.916 -1.311 12.462 1.00 58.22 216 ARG A C 1
ATOM 1685 O O . ARG A 1 216 ? -40.074 -1.320 12.041 1.00 58.22 216 ARG A O 1
ATOM 1692 N N . ASP A 1 217 ? -37.981 -2.165 12.044 1.00 65.75 217 ASP A N 1
ATOM 1693 C CA . ASP A 1 217 ? -38.157 -3.035 10.872 1.00 65.75 217 ASP A CA 1
ATOM 1694 C C . ASP A 1 217 ? -39.271 -4.077 11.048 1.00 65.75 217 ASP A C 1
ATOM 1696 O O . ASP A 1 217 ? -40.047 -4.330 10.130 1.00 65.75 217 ASP A O 1
ATOM 1700 N N . LEU A 1 218 ? -39.419 -4.675 12.236 1.00 76.06 218 LEU A N 1
ATOM 1701 C CA . LEU A 1 218 ? -40.399 -5.753 12.404 1.00 76.06 218 LEU A CA 1
ATOM 1702 C C . LEU A 1 218 ? -41.848 -5.244 12.315 1.00 76.06 218 LEU A C 1
ATOM 1704 O O . LEU A 1 218 ? -42.715 -5.922 11.766 1.00 76.06 218 LEU A O 1
ATOM 1708 N N . SER A 1 219 ? -42.112 -4.045 12.841 1.00 79.12 219 SER A N 1
ATOM 1709 C CA . SER A 1 219 ? -43.450 -3.441 12.823 1.00 79.12 219 SER A CA 1
ATOM 1710 C C . SER A 1 219 ? -43.873 -3.003 11.417 1.00 79.12 219 SER A C 1
ATOM 1712 O O . SER A 1 219 ? -45.031 -3.183 11.032 1.00 79.12 219 SER A O 1
ATOM 1714 N N . GLU A 1 220 ? -42.924 -2.492 10.631 1.00 82.31 220 GLU A N 1
ATOM 1715 C CA . GLU A 1 220 ? -43.147 -2.048 9.258 1.00 82.31 220 GLU A CA 1
ATOM 1716 C C . GLU A 1 220 ? -43.348 -3.249 8.327 1.00 82.31 220 GLU A C 1
ATOM 1718 O O . GLU A 1 220 ? -44.339 -3.295 7.597 1.00 82.31 220 GLU A O 1
ATOM 1723 N N . VAL A 1 221 ? -42.518 -4.290 8.466 1.00 80.69 221 VAL A N 1
ATOM 1724 C CA . VAL A 1 221 ? -42.667 -5.553 7.726 1.00 80.69 221 VAL A CA 1
ATOM 1725 C C . VAL A 1 221 ? -43.997 -6.247 8.049 1.00 80.69 221 VAL A C 1
ATOM 1727 O O . VAL A 1 221 ? -44.648 -6.773 7.145 1.00 80.69 221 VAL A O 1
ATOM 1730 N N . MET A 1 222 ? -44.458 -6.233 9.307 1.00 86.88 222 MET A N 1
ATOM 1731 C CA . MET A 1 222 ? -45.775 -6.789 9.662 1.00 86.88 222 MET A CA 1
ATOM 1732 C C . MET A 1 222 ? -46.931 -5.988 9.046 1.00 86.88 222 MET A C 1
ATOM 1734 O O . MET A 1 222 ? -47.882 -6.582 8.537 1.00 86.88 222 MET A O 1
ATOM 1738 N N . SER A 1 223 ? -46.832 -4.656 9.033 1.00 90.56 223 SER A N 1
ATOM 1739 C CA . SER A 1 223 ? -47.821 -3.782 8.390 1.00 90.56 223 SER A CA 1
ATOM 1740 C C . SER A 1 223 ? -47.872 -3.988 6.870 1.00 90.56 223 SER A C 1
ATOM 1742 O O . SER A 1 223 ? -48.952 -4.031 6.274 1.00 90.56 223 SER A O 1
ATOM 1744 N N . GLU A 1 224 ? -46.715 -4.149 6.227 1.00 89.81 224 GLU A N 1
ATOM 1745 C CA . GLU A 1 224 ? -46.619 -4.384 4.785 1.00 89.81 224 GLU A CA 1
ATOM 1746 C C . GLU A 1 224 ? -47.163 -5.773 4.400 1.00 89.81 224 GLU A C 1
ATOM 1748 O O . GLU A 1 224 ? -47.873 -5.918 3.398 1.00 89.81 224 GLU A O 1
ATOM 1753 N N . LEU A 1 225 ? -46.932 -6.784 5.247 1.00 91.06 225 LEU A N 1
ATOM 1754 C CA . LEU A 1 225 ? -47.488 -8.127 5.076 1.00 91.06 225 LEU A CA 1
ATOM 1755 C C . LEU A 1 225 ? -49.023 -8.136 5.193 1.00 91.06 225 LEU A C 1
ATOM 1757 O O . LEU A 1 225 ? -49.696 -8.745 4.356 1.00 91.06 225 LEU A O 1
ATOM 1761 N N . ASP A 1 226 ? -49.593 -7.425 6.170 1.00 93.44 226 ASP A N 1
ATOM 1762 C CA . ASP A 1 226 ? -51.050 -7.291 6.318 1.00 93.44 226 ASP A CA 1
ATOM 1763 C C . ASP A 1 226 ? -51.684 -6.562 5.120 1.00 93.44 226 ASP A C 1
ATOM 1765 O O . ASP A 1 226 ? -52.740 -6.970 4.613 1.00 93.44 226 ASP A O 1
ATOM 1769 N N . ALA A 1 227 ? -51.017 -5.526 4.599 1.00 93.94 227 ALA A N 1
ATOM 1770 C CA . ALA A 1 227 ? -51.451 -4.826 3.392 1.00 93.94 227 ALA A CA 1
ATOM 1771 C C . ALA A 1 227 ? -51.438 -5.748 2.158 1.00 93.94 227 ALA A C 1
ATOM 1773 O O . ALA A 1 227 ? -52.401 -5.761 1.381 1.00 93.94 227 ALA A O 1
ATOM 1774 N N . ALA A 1 228 ? -50.398 -6.574 2.005 1.00 89.62 228 ALA A N 1
ATOM 1775 C CA . ALA A 1 228 ? -50.289 -7.537 0.912 1.00 89.62 228 ALA A CA 1
ATOM 1776 C C . ALA A 1 228 ? -51.367 -8.636 0.985 1.00 89.62 228 ALA A C 1
ATOM 1778 O O . ALA A 1 228 ? -51.975 -8.978 -0.036 1.00 89.62 228 ALA A O 1
ATOM 1779 N N . ILE A 1 229 ? -51.667 -9.152 2.184 1.00 92.06 229 ILE A N 1
ATOM 1780 C CA . ILE A 1 229 ? -52.730 -10.150 2.399 1.00 92.06 229 ILE A CA 1
ATOM 1781 C C . ILE A 1 229 ? -54.105 -9.556 2.066 1.00 92.06 229 ILE A C 1
ATOM 1783 O O . ILE A 1 229 ? -54.902 -10.184 1.359 1.00 92.06 229 ILE A O 1
ATOM 1787 N N . SER A 1 230 ? -54.372 -8.328 2.517 1.00 93.19 230 SER A N 1
ATOM 1788 C CA . SER A 1 230 ? -55.592 -7.581 2.188 1.00 93.19 230 SER A CA 1
ATOM 1789 C C . SER A 1 230 ? -55.762 -7.409 0.674 1.00 93.19 230 SER A C 1
ATOM 1791 O O . SER A 1 230 ? -56.823 -7.721 0.119 1.00 93.19 230 SER A O 1
ATOM 1793 N N . HIS A 1 231 ? -54.697 -6.993 -0.015 1.00 90.94 231 HIS A N 1
ATOM 1794 C CA . HIS A 1 231 ? -54.712 -6.798 -1.462 1.00 90.94 231 HIS A CA 1
ATOM 1795 C C . HIS A 1 231 ? -54.940 -8.121 -2.217 1.00 90.94 231 HIS A C 1
ATOM 1797 O O . HIS A 1 231 ? -55.761 -8.189 -3.138 1.00 90.94 231 HIS A O 1
ATOM 1803 N N . GLY A 1 232 ? -54.290 -9.207 -1.784 1.00 89.44 232 GLY A N 1
ATOM 1804 C CA . GLY A 1 232 ? -54.491 -10.547 -2.343 1.00 89.44 232 GLY A CA 1
ATOM 1805 C C . GLY A 1 232 ? -55.928 -11.056 -2.181 1.00 89.44 232 GLY A C 1
ATOM 1806 O O . GLY A 1 232 ? -56.509 -11.598 -3.126 1.00 89.44 232 GLY A O 1
ATOM 1807 N N . ALA A 1 233 ? -56.546 -10.822 -1.020 1.00 89.19 233 ALA A N 1
ATOM 1808 C CA . ALA A 1 233 ? -57.931 -11.209 -0.761 1.00 89.19 233 ALA A CA 1
ATOM 1809 C C . ALA A 1 233 ? -58.933 -10.455 -1.657 1.00 89.19 233 ALA A C 1
ATOM 1811 O O . ALA A 1 233 ? -59.914 -11.042 -2.125 1.00 89.19 233 ALA A O 1
ATOM 1812 N N . GLN A 1 234 ? -58.690 -9.169 -1.931 1.00 87.81 234 GLN A N 1
ATOM 1813 C CA . GLN A 1 234 ? -59.529 -8.378 -2.837 1.00 87.81 234 GLN A CA 1
ATOM 1814 C C . GLN A 1 234 ? -59.380 -8.829 -4.295 1.00 87.81 234 GLN A C 1
ATOM 1816 O O . GLN A 1 234 ? -60.389 -9.023 -4.980 1.00 87.81 234 GLN A O 1
ATOM 1821 N N . ALA A 1 235 ? -58.149 -9.081 -4.746 1.00 87.88 235 ALA A N 1
ATOM 1822 C CA . ALA A 1 235 ? -57.875 -9.581 -6.093 1.00 87.88 235 ALA A CA 1
ATOM 1823 C C . ALA A 1 235 ? -58.538 -10.950 -6.347 1.00 87.88 235 ALA A C 1
ATOM 1825 O O . ALA A 1 235 ? -59.163 -11.162 -7.389 1.00 87.88 235 ALA A O 1
ATOM 1826 N N . ALA A 1 236 ? -58.493 -11.860 -5.367 1.00 83.75 236 ALA A N 1
ATOM 1827 C CA . ALA A 1 236 ? -59.140 -13.169 -5.469 1.00 83.75 236 ALA A CA 1
ATOM 1828 C C . ALA A 1 236 ? -60.672 -13.069 -5.603 1.00 83.75 236 ALA A C 1
ATOM 1830 O O . ALA A 1 236 ? -61.276 -13.809 -6.383 1.00 83.75 236 ALA A O 1
ATOM 1831 N N . ARG A 1 237 ? -61.311 -12.128 -4.893 1.00 82.69 237 ARG A N 1
ATOM 1832 C CA . ARG A 1 237 ? -62.763 -11.889 -5.004 1.00 82.69 237 ARG A CA 1
ATOM 1833 C C . ARG A 1 237 ? -63.155 -11.350 -6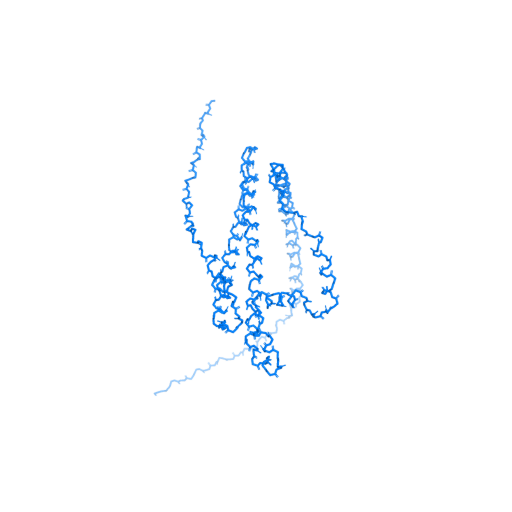.379 1.00 82.69 237 ARG A C 1
ATOM 1835 O O . ARG A 1 237 ? -64.163 -11.783 -6.933 1.00 82.69 237 ARG A O 1
ATOM 1842 N N . GLN A 1 238 ? -62.350 -10.456 -6.953 1.00 84.19 238 GLN A N 1
ATOM 1843 C CA . GLN A 1 238 ? -62.585 -9.933 -8.303 1.00 84.19 238 GLN A CA 1
ATOM 1844 C C . GLN A 1 238 ? -62.432 -11.028 -9.371 1.00 84.19 238 GLN A C 1
ATOM 1846 O O . GLN A 1 238 ? -63.269 -11.132 -10.268 1.00 84.19 238 GLN A O 1
ATOM 1851 N N . ALA A 1 239 ? -61.435 -11.906 -9.226 1.00 78.94 239 ALA A N 1
ATOM 1852 C CA . ALA A 1 239 ? -61.220 -13.028 -10.141 1.00 78.94 239 ALA A CA 1
ATOM 1853 C C . ALA A 1 239 ? -62.347 -14.078 -10.086 1.00 78.94 239 ALA A C 1
ATOM 1855 O O . ALA A 1 239 ? -62.713 -14.656 -11.110 1.00 78.94 239 ALA A O 1
ATOM 1856 N N . GLN A 1 240 ? -62.941 -14.312 -8.912 1.00 76.94 240 GLN A N 1
ATOM 1857 C CA . GLN A 1 240 ? -64.075 -15.234 -8.772 1.00 76.94 240 GLN A CA 1
ATOM 1858 C C . GLN A 1 240 ? -65.383 -14.671 -9.351 1.00 76.94 240 GLN A C 1
ATOM 1860 O O . GLN A 1 240 ? -66.208 -15.446 -9.834 1.00 76.94 240 GLN A O 1
ATOM 1865 N N . GLY A 1 241 ? -65.557 -13.345 -9.370 1.00 71.19 241 GLY A N 1
ATOM 1866 C CA . GLY A 1 241 ? -66.721 -12.688 -9.977 1.00 71.19 241 GLY A CA 1
ATOM 1867 C C . GLY A 1 241 ? -66.734 -12.696 -11.512 1.00 71.19 241 GLY A C 1
ATOM 1868 O O . GLY A 1 241 ? -67.788 -12.500 -12.110 1.00 71.19 241 GLY A O 1
ATOM 1869 N N . GLN A 1 242 ? -65.592 -12.948 -12.160 1.00 60.69 242 GLN A N 1
ATOM 1870 C CA . GLN A 1 242 ? -65.429 -12.883 -13.618 1.00 60.69 242 GLN A CA 1
ATOM 1871 C C . GLN A 1 242 ? -65.212 -14.246 -14.283 1.00 60.69 242 GLN A C 1
ATOM 1873 O O . GLN A 1 242 ? -64.649 -14.301 -15.370 1.00 60.69 242 GLN A O 1
ATOM 1878 N N . ARG A 1 243 ? -65.633 -15.366 -13.684 1.00 55.34 243 ARG A N 1
ATOM 1879 C CA . ARG A 1 243 ? -65.464 -16.677 -14.335 1.00 55.34 243 ARG A CA 1
ATOM 1880 C C . ARG A 1 243 ? -66.436 -16.795 -15.527 1.00 55.34 243 ARG A C 1
ATOM 1882 O O . ARG A 1 243 ? -67.637 -16.934 -15.288 1.00 55.34 243 ARG A O 1
ATOM 1889 N N . PRO A 1 244 ? -65.978 -16.742 -16.797 1.00 60.53 244 PRO A N 1
ATOM 1890 C CA . PRO A 1 244 ? -66.873 -16.936 -17.929 1.00 60.53 244 PRO A CA 1
ATOM 1891 C C . PRO A 1 244 ? -67.367 -18.394 -17.956 1.00 60.53 244 PRO A C 1
ATOM 1893 O O . PRO A 1 244 ? -66.649 -19.295 -17.502 1.00 60.53 244 PRO A O 1
ATOM 1896 N N . PRO A 1 245 ? -68.585 -18.650 -18.466 1.00 58.72 245 PRO A N 1
ATOM 1897 C CA . PRO A 1 245 ? -69.158 -19.989 -18.513 1.00 58.72 245 PRO A CA 1
ATOM 1898 C C . PRO A 1 245 ? -68.261 -20.918 -19.336 1.00 58.72 245 PRO A C 1
ATOM 1900 O O . PRO A 1 245 ? -67.891 -20.618 -20.471 1.00 58.72 245 PRO A O 1
ATOM 1903 N N . VAL A 1 246 ? -67.884 -22.041 -18.725 1.00 61.47 246 VAL A N 1
ATOM 1904 C CA . VAL A 1 246 ? -66.988 -23.050 -19.296 1.00 61.47 246 VAL A CA 1
ATOM 1905 C C . VAL A 1 246 ? -67.616 -23.613 -20.571 1.00 61.47 246 VAL A C 1
ATOM 1907 O O . VAL A 1 246 ? -68.595 -24.354 -20.513 1.00 61.47 246 VAL A O 1
ATOM 1910 N N . ALA A 1 247 ? -67.051 -23.257 -21.725 1.00 58.59 247 ALA A N 1
ATOM 1911 C CA . ALA A 1 247 ? -67.416 -23.850 -23.003 1.00 58.59 247 ALA A CA 1
ATOM 1912 C C . ALA A 1 247 ? -67.052 -25.344 -22.996 1.00 58.59 247 ALA A C 1
ATOM 1914 O O . ALA A 1 247 ? -65.910 -25.722 -22.716 1.00 58.59 247 ALA A O 1
ATOM 1915 N N . ALA A 1 248 ? -68.049 -26.186 -23.268 1.00 54.50 248 ALA A N 1
ATOM 1916 C CA . ALA A 1 248 ? -67.936 -27.638 -23.283 1.00 54.50 248 ALA A CA 1
ATOM 1917 C C . ALA A 1 248 ? -66.840 -28.097 -24.262 1.00 54.50 248 ALA A C 1
ATOM 1919 O O . ALA A 1 248 ? -66.853 -27.740 -25.440 1.00 54.50 248 ALA A O 1
ATOM 1920 N N . ARG A 1 249 ? -65.878 -28.885 -23.764 1.00 58.50 249 ARG A N 1
ATOM 1921 C CA . ARG A 1 249 ? -64.805 -29.461 -24.584 1.00 58.50 249 ARG A CA 1
ATOM 1922 C C . ARG A 1 249 ? -65.357 -30.560 -25.505 1.00 58.50 249 ARG A C 1
ATOM 1924 O O . ARG A 1 249 ? -66.107 -31.408 -25.023 1.00 58.50 249 ARG A O 1
ATOM 1931 N N . PRO A 1 250 ? -64.947 -30.595 -26.785 1.00 60.88 250 PRO A N 1
ATOM 1932 C CA . PRO A 1 250 ? -65.291 -31.675 -27.698 1.00 60.88 250 PRO A CA 1
ATOM 1933 C C . PRO A 1 250 ? -64.500 -32.942 -27.353 1.00 60.88 250 PRO A C 1
ATOM 1935 O O . PRO A 1 250 ? -63.301 -32.898 -27.077 1.00 60.88 250 PRO A O 1
ATOM 1938 N N . THR A 1 251 ? -65.201 -34.071 -27.349 1.00 60.28 251 THR A N 1
ATOM 1939 C CA . THR A 1 251 ? -64.679 -35.417 -27.117 1.00 60.28 251 THR A CA 1
ATOM 1940 C C . THR A 1 251 ? -63.923 -35.915 -28.347 1.00 60.28 251 THR A C 1
ATOM 1942 O O . THR A 1 251 ? -64.515 -36.165 -29.395 1.00 60.28 251 THR A O 1
ATOM 1945 N N . THR A 1 252 ? -62.606 -36.074 -28.227 1.00 70.12 252 THR A N 1
ATOM 1946 C CA . THR A 1 252 ? -61.770 -36.700 -29.262 1.00 70.12 252 THR A CA 1
ATOM 1947 C C . THR A 1 252 ? -61.822 -38.229 -29.119 1.00 70.12 252 THR A C 1
ATOM 1949 O O . THR A 1 252 ? -61.659 -38.721 -27.999 1.00 70.12 252 THR A O 1
ATOM 1952 N N . PRO A 1 253 ? -62.057 -38.996 -30.200 1.00 63.56 253 PRO A N 1
ATOM 1953 C CA . PRO A 1 253 ? -62.129 -40.457 -30.146 1.00 63.56 253 PRO A CA 1
ATOM 1954 C C . PRO A 1 253 ? -60.739 -41.118 -30.018 1.00 63.56 253 PRO A C 1
ATOM 1956 O O . PRO A 1 253 ? -59.736 -40.511 -30.401 1.00 63.56 253 PRO A O 1
ATOM 1959 N N . PRO A 1 254 ? -60.671 -42.352 -29.476 1.00 65.94 254 PRO A N 1
ATOM 1960 C CA . PRO A 1 254 ? -59.418 -43.040 -29.172 1.00 65.94 254 PRO A CA 1
ATOM 1961 C C . PRO A 1 254 ? -58.708 -43.544 -30.437 1.00 65.94 254 PRO A C 1
ATOM 1963 O O . PRO A 1 254 ? -59.337 -44.087 -31.344 1.00 65.94 254 PRO A O 1
ATOM 1966 N N . ALA A 1 255 ? -57.388 -43.358 -30.468 1.00 63.22 255 ALA A N 1
ATOM 1967 C CA . ALA A 1 255 ? -56.502 -43.790 -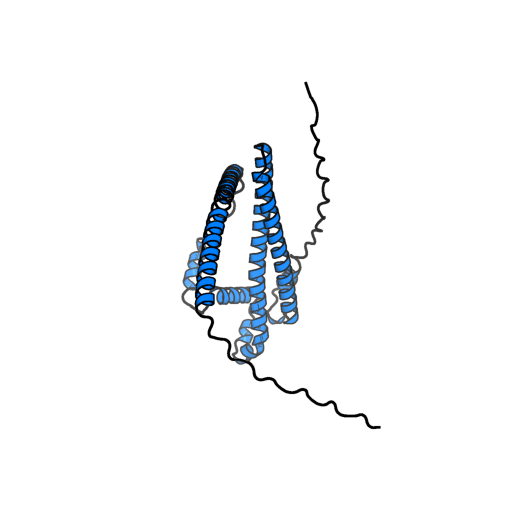31.542 1.00 63.22 255 ALA A CA 1
ATOM 1968 C C . ALA A 1 255 ? -56.219 -45.300 -31.471 1.00 63.22 255 ALA A C 1
ATOM 1970 O O . ALA A 1 255 ? -55.904 -45.835 -30.410 1.00 63.22 255 ALA A O 1
ATOM 1971 N N . THR A 1 256 ? -56.330 -45.955 -32.624 1.00 69.75 256 THR A N 1
ATOM 1972 C CA . THR A 1 256 ? -56.065 -47.375 -32.874 1.00 69.75 256 THR A CA 1
ATOM 1973 C C . THR A 1 256 ? -54.556 -47.659 -32.901 1.00 69.75 256 THR A C 1
ATOM 1975 O O . THR A 1 256 ? -53.812 -46.963 -33.593 1.00 69.75 256 THR A O 1
ATOM 1978 N N . GLU A 1 257 ? -54.108 -48.682 -32.167 1.00 60.25 257 GLU A N 1
ATOM 1979 C CA . GLU A 1 257 ? -52.729 -49.203 -32.177 1.00 60.25 257 GLU A CA 1
ATOM 1980 C C . GLU A 1 257 ? -52.433 -49.983 -33.475 1.00 60.25 257 GLU A C 1
ATOM 1982 O O . GLU A 1 257 ? -53.293 -50.750 -33.913 1.00 60.25 257 GLU A O 1
ATOM 1987 N N . PRO A 1 258 ? -51.240 -49.845 -34.090 1.00 63.97 258 PRO A N 1
ATOM 1988 C CA . PRO A 1 258 ? -50.838 -50.696 -35.200 1.00 63.97 258 PRO A CA 1
ATOM 1989 C C . PRO A 1 258 ? -50.161 -51.988 -34.721 1.00 63.97 258 PRO A C 1
ATOM 1991 O O . PRO A 1 258 ? -49.316 -51.999 -33.823 1.00 63.97 258 PRO A O 1
ATOM 1994 N N . GLU A 1 259 ? -50.575 -53.068 -35.380 1.00 61.75 259 GLU A N 1
ATOM 1995 C CA . GLU A 1 259 ? -50.141 -54.451 -35.234 1.00 61.75 259 GLU A CA 1
ATOM 1996 C C . GLU A 1 259 ? -48.654 -54.687 -35.541 1.00 61.75 259 GLU A C 1
ATOM 1998 O O . GLU A 1 259 ? -47.997 -53.967 -36.292 1.00 61.75 259 GLU A O 1
ATOM 2003 N N . LYS A 1 260 ? -48.164 -55.771 -34.933 1.00 60.06 260 LYS A N 1
ATOM 2004 C CA . LYS A 1 260 ? -46.875 -56.431 -35.148 1.00 60.06 260 LYS A CA 1
ATOM 2005 C C . LYS A 1 260 ? -46.771 -57.026 -36.552 1.00 60.06 260 LYS A C 1
ATOM 2007 O O . LYS A 1 260 ? -47.688 -57.725 -36.948 1.00 60.06 260 LYS A O 1
ATOM 2012 N N . GLU A 1 261 ? -45.590 -56.945 -37.150 1.00 59.19 261 GLU A N 1
ATOM 2013 C CA . GLU A 1 261 ? -44.984 -57.916 -38.082 1.00 59.19 261 GLU A CA 1
ATOM 2014 C C . GLU A 1 261 ? -43.470 -57.622 -38.033 1.00 59.19 261 GLU A C 1
ATOM 2016 O O . GLU A 1 261 ? -43.084 -56.462 -37.903 1.00 59.19 261 GLU A O 1
ATOM 2021 N N . GLY A 1 262 ? -42.522 -58.550 -38.050 1.00 61.09 262 GLY A N 1
ATOM 2022 C CA . GLY A 1 262 ? -42.475 -59.990 -38.272 1.00 61.09 262 GLY A CA 1
ATOM 2023 C C . GLY A 1 262 ? -40.996 -60.312 -38.479 1.00 61.09 262 GLY A C 1
ATOM 2024 O O . GLY A 1 262 ? -40.340 -59.524 -39.197 1.00 61.09 262 GLY A O 1
#